Protein AF-A0AAV5JEI8-F1 (afdb_monomer_lite)

pLDDT: mean 76.68, std 22.19, range [36.75, 98.31]

Sequence (375 aa):
MADSNTGGSEENENWKFFLADLDPTDFSVDEYLENHPPDQETTDPEQSLHQGFDPPAGPNGCLPEPSIYQGPNQAAASTQRSIAQQHSGQLPEICTGNPSQIPESLRKKREYDRKYREKQKKQKQELVEGNERLEREKHEFEEQMKSKLDAFEAENRRLKREKLEKREFEEQMKSILETGFKHVGDEVNSLRRDNATELAKLGNKVDTLLELKQQNTTIRKRRMFPTEEFWTQSQEEDSFNSAKKFRIRRRSQMPTYKRKASSVKRERKSAMKNLKAGFQRLKAEMQEISKEQQSIKEAQKQVRKKFEDIEAECAQLRKETDLMIRQSAATRLTLALMFRILRAREDGNLLEATRLTQLLRTILSRQNEQWKGSI

Structure (mmCIF, N/CA/C/O backbone):
data_AF-A0AAV5JEI8-F1
#
_entry.id   AF-A0AAV5JEI8-F1
#
loop_
_atom_site.group_PDB
_atom_site.id
_atom_site.type_symbol
_atom_site.label_atom_id
_atom_site.label_alt_id
_atom_site.label_comp_id
_atom_site.label_asym_id
_atom_site.label_entity_id
_atom_site.label_seq_id
_atom_site.pdbx_PDB_ins_code
_atom_site.Cartn_x
_atom_site.Cartn_y
_atom_site.Cartn_z
_atom_site.occupancy
_atom_site.B_iso_or_equiv
_atom_site.auth_seq_id
_atom_site.auth_comp_id
_atom_site.auth_asym_id
_atom_site.auth_atom_id
_atom_site.pdbx_PDB_model_num
ATOM 1 N N . MET A 1 1 ? -20.971 -0.557 71.751 1.00 42.06 1 MET A N 1
ATOM 2 C CA . MET A 1 1 ? -20.021 -0.767 70.641 1.00 42.06 1 MET A CA 1
ATOM 3 C C . MET A 1 1 ? -20.821 -0.653 69.363 1.00 42.06 1 MET A C 1
ATOM 5 O O . MET A 1 1 ? -21.531 -1.586 69.012 1.00 42.06 1 MET A O 1
ATOM 9 N N . ALA A 1 2 ? -20.846 0.553 68.806 1.00 41.88 2 ALA A N 1
ATOM 10 C CA . ALA A 1 2 ? -21.570 0.890 67.592 1.00 41.88 2 ALA A CA 1
ATOM 11 C C . ALA A 1 2 ? -20.509 1.136 66.520 1.00 41.88 2 ALA A C 1
ATOM 13 O O . ALA A 1 2 ? -19.881 2.191 66.518 1.00 41.88 2 ALA A O 1
ATOM 14 N N . ASP A 1 3 ? -20.263 0.132 65.683 1.00 40.47 3 ASP A N 1
ATOM 15 C CA . ASP A 1 3 ? -19.356 0.262 64.548 1.00 40.47 3 ASP A CA 1
ATOM 16 C C . ASP A 1 3 ? -20.149 0.858 63.385 1.00 40.47 3 ASP A C 1
ATOM 18 O O . ASP A 1 3 ? -20.945 0.191 62.720 1.00 40.47 3 ASP A O 1
ATOM 22 N N . SER A 1 4 ? -19.974 2.162 63.196 1.00 47.41 4 SER A N 1
ATOM 23 C CA . SER A 1 4 ? -20.466 2.912 62.049 1.00 47.41 4 SER A CA 1
ATOM 24 C C . SER A 1 4 ? -19.714 2.478 60.791 1.00 47.41 4 SER A C 1
ATOM 26 O O . SER A 1 4 ? -18.528 2.747 60.615 1.00 47.41 4 SER A O 1
ATOM 28 N N . ASN A 1 5 ? -20.453 1.787 59.931 1.00 46.06 5 ASN A N 1
ATOM 29 C CA . ASN A 1 5 ? -20.079 1.314 58.610 1.00 46.06 5 ASN A CA 1
ATOM 30 C C . ASN A 1 5 ? -19.960 2.498 57.628 1.00 46.06 5 ASN A C 1
ATOM 32 O O . ASN A 1 5 ? -20.918 2.834 56.939 1.00 46.06 5 ASN A O 1
ATOM 36 N N . THR A 1 6 ? -18.800 3.156 57.579 1.00 45.75 6 THR A N 1
ATOM 37 C CA . THR A 1 6 ? -18.431 4.117 56.524 1.00 45.75 6 THR A CA 1
ATOM 38 C C . THR A 1 6 ? -17.521 3.419 55.517 1.00 45.75 6 THR A C 1
ATOM 40 O O . THR A 1 6 ? -16.307 3.602 55.518 1.00 45.75 6 THR A O 1
ATOM 43 N N . GLY A 1 7 ? -18.110 2.544 54.708 1.00 43.34 7 GLY A N 1
ATOM 44 C CA . GLY A 1 7 ? -17.436 1.836 53.625 1.00 43.34 7 GLY A CA 1
ATOM 45 C C . GLY A 1 7 ? -18.258 1.967 52.355 1.00 43.34 7 GLY A C 1
ATOM 46 O O . GLY A 1 7 ? -19.038 1.079 52.030 1.00 43.34 7 GLY A O 1
ATOM 47 N N . GLY A 1 8 ? -18.129 3.097 51.670 1.00 48.25 8 GLY A N 1
ATOM 48 C CA . GLY A 1 8 ? -18.766 3.299 50.377 1.00 48.25 8 GLY A CA 1
ATOM 49 C C . GLY A 1 8 ? -18.544 4.717 49.890 1.00 48.25 8 GLY A C 1
ATOM 50 O O . GLY A 1 8 ? -19.180 5.617 50.420 1.00 48.25 8 GLY A O 1
ATOM 51 N N . SER A 1 9 ? -17.624 4.900 48.935 1.00 49.00 9 SER A N 1
ATOM 52 C CA . SER A 1 9 ? -17.688 5.961 47.910 1.00 49.00 9 SER A CA 1
ATOM 53 C C . SER A 1 9 ? -16.445 6.033 47.000 1.00 49.00 9 SER A C 1
ATOM 55 O O . SER A 1 9 ? -16.507 6.742 46.002 1.00 49.00 9 SER A O 1
ATOM 57 N N . GLU A 1 10 ? -15.322 5.363 47.280 1.00 49.59 10 GLU A N 1
ATOM 58 C CA . GLU A 1 10 ? -14.086 5.615 46.500 1.00 49.59 10 GLU A CA 1
ATOM 59 C C . GLU A 1 10 ? -13.917 4.759 45.229 1.00 49.59 10 GLU A C 1
ATOM 61 O O . GLU A 1 10 ? -13.116 5.102 44.367 1.00 49.59 10 GLU A O 1
ATOM 66 N N . GLU A 1 11 ? -14.716 3.709 45.016 1.00 48.00 11 GLU A N 1
ATOM 67 C CA . GLU A 1 11 ? -14.602 2.865 43.808 1.00 48.00 11 GLU A CA 1
ATOM 68 C C . GLU A 1 11 ? -15.300 3.438 42.555 1.00 48.00 11 GLU A C 1
ATOM 70 O O . GLU A 1 11 ? -15.250 2.825 41.491 1.00 48.00 11 GLU A O 1
ATOM 75 N N . ASN A 1 12 ? -15.924 4.623 42.628 1.00 51.09 12 ASN A N 1
ATOM 76 C CA . ASN A 1 12 ? -16.705 5.174 41.509 1.00 51.09 12 ASN A CA 1
ATOM 77 C C . ASN A 1 12 ? -15.989 6.266 40.687 1.00 51.09 12 ASN A C 1
ATOM 79 O O . ASN A 1 12 ? -16.589 6.856 39.790 1.00 51.09 12 ASN A O 1
ATOM 83 N N . GLU A 1 13 ? -14.710 6.549 40.953 1.00 50.56 13 GLU A N 1
ATOM 84 C CA . GLU A 1 13 ? -13.967 7.578 40.203 1.00 50.56 13 GLU A CA 1
ATOM 85 C C . GLU A 1 13 ? -13.268 7.049 38.942 1.00 50.56 13 GLU A C 1
ATOM 87 O O . GLU A 1 13 ? -12.945 7.835 38.053 1.00 50.56 13 GLU A O 1
ATOM 92 N N . ASN A 1 14 ? -13.105 5.730 38.787 1.00 50.28 14 ASN A N 1
ATOM 93 C CA . ASN A 1 14 ? -12.366 5.166 37.649 1.00 50.28 14 ASN A CA 1
ATOM 94 C C . ASN A 1 14 ? -13.106 5.321 36.300 1.00 50.28 14 ASN A C 1
ATOM 96 O O . ASN A 1 14 ? -12.487 5.365 35.239 1.00 50.28 14 ASN A O 1
ATOM 100 N N . TRP A 1 15 ? -14.433 5.492 36.323 1.00 47.62 15 TRP A N 1
ATOM 101 C CA . TRP A 1 15 ? -15.222 5.785 35.118 1.00 47.62 15 TRP A CA 1
ATOM 102 C C . TRP A 1 15 ? -15.022 7.215 34.604 1.00 47.62 15 TRP A C 1
ATOM 104 O O . TRP A 1 15 ? -15.210 7.458 33.413 1.00 47.62 15 TRP A O 1
ATOM 114 N N . LYS A 1 16 ? -14.608 8.161 35.464 1.00 47.47 16 LYS A N 1
ATOM 115 C CA . LYS A 1 16 ? -14.369 9.555 35.053 1.00 47.47 16 LYS A CA 1
ATOM 116 C C . LYS A 1 16 ? -13.219 9.662 34.049 1.00 47.47 16 LYS A C 1
ATOM 118 O O . LYS A 1 16 ? -13.265 10.536 33.196 1.00 47.47 16 LYS A O 1
ATOM 123 N N . PHE A 1 17 ? -12.245 8.750 34.102 1.00 49.75 17 PHE A N 1
ATOM 124 C CA . PHE A 1 17 ? -11.118 8.731 33.167 1.00 49.75 17 PHE A CA 1
ATOM 125 C C . PHE A 1 17 ? -11.537 8.267 31.761 1.00 49.75 17 PHE A C 1
ATOM 127 O O . PHE A 1 17 ? -11.140 8.868 30.773 1.00 49.75 17 PHE A O 1
ATOM 134 N N . PHE A 1 18 ? -12.429 7.272 31.662 1.00 49.41 18 PHE A N 1
ATOM 135 C CA . PHE A 1 18 ? -12.994 6.823 30.377 1.00 49.41 18 PHE A CA 1
ATOM 136 C C . PHE A 1 18 ? -13.958 7.839 29.738 1.00 49.41 18 PHE A C 1
ATOM 138 O O . PHE A 1 18 ? -14.209 7.776 28.537 1.00 49.41 18 PHE A O 1
ATOM 145 N N . LEU A 1 19 ? -14.517 8.752 30.538 1.00 48.22 19 LEU A N 1
ATOM 146 C CA . LEU A 1 19 ? -15.439 9.807 30.106 1.00 48.22 19 LEU A CA 1
ATOM 147 C C . LEU A 1 19 ? -14.742 11.140 29.787 1.00 48.22 19 LEU A C 1
ATOM 149 O O . LEU A 1 19 ? -15.348 11.961 29.112 1.00 48.22 19 LEU A O 1
ATOM 153 N N . ALA A 1 20 ? -13.510 11.368 30.254 1.00 52.44 20 ALA A N 1
ATOM 154 C CA . ALA A 1 20 ? -12.792 12.629 30.037 1.00 52.44 20 ALA A CA 1
ATOM 155 C C . ALA A 1 20 ? -12.245 12.784 28.605 1.00 52.44 20 ALA A C 1
ATOM 157 O O . ALA A 1 20 ? -12.162 13.906 28.120 1.00 52.44 20 ALA A O 1
ATOM 158 N N . ASP A 1 21 ? -11.948 11.674 27.922 1.00 50.78 21 ASP A N 1
ATOM 159 C CA . ASP A 1 21 ? -11.541 11.670 26.504 1.00 50.78 21 ASP A CA 1
ATOM 160 C C . ASP A 1 21 ? -12.738 11.611 25.534 1.00 50.78 21 ASP A C 1
ATOM 162 O O . ASP A 1 21 ? -12.571 11.672 24.317 1.00 50.78 21 ASP A O 1
ATOM 166 N N . LEU A 1 22 ? -13.960 11.467 26.056 1.00 48.09 22 LEU A N 1
ATOM 167 C CA . LEU A 1 22 ? -15.196 11.570 25.286 1.00 48.09 22 LEU A CA 1
ATOM 168 C C . LEU A 1 22 ? -15.767 12.963 25.514 1.00 48.09 22 LEU A C 1
ATOM 170 O O . LEU A 1 22 ? -16.665 13.132 26.343 1.00 48.09 22 LEU A O 1
ATOM 174 N N . ASP A 1 23 ? -15.243 13.957 24.796 1.00 51.56 23 ASP A N 1
ATOM 175 C CA . ASP A 1 23 ? -15.831 15.290 24.831 1.00 51.56 23 ASP A CA 1
ATOM 176 C C . ASP A 1 23 ? -17.307 15.163 24.395 1.00 51.56 23 ASP A C 1
ATOM 178 O O . ASP A 1 23 ? -17.585 14.671 23.294 1.00 51.56 23 ASP A O 1
ATOM 182 N N . PRO A 1 24 ? -18.302 15.509 25.238 1.00 51.91 24 PRO A N 1
ATOM 183 C CA . PRO A 1 24 ? -19.718 15.316 24.912 1.00 51.91 24 PRO A CA 1
ATOM 184 C C . PRO A 1 24 ? -20.167 16.085 23.664 1.00 51.91 24 PRO A C 1
ATOM 186 O O . PRO A 1 24 ? -21.271 15.850 23.170 1.00 51.91 24 PRO A O 1
ATOM 189 N N . THR A 1 25 ? -19.334 17.014 23.192 1.00 54.00 25 THR A N 1
ATOM 190 C CA . THR A 1 25 ? -19.500 17.804 21.974 1.00 54.00 25 THR A CA 1
ATOM 191 C C . THR A 1 25 ? -18.925 17.146 20.719 1.00 54.00 25 THR A C 1
ATOM 193 O O . THR A 1 25 ? -19.385 17.489 19.636 1.00 54.00 25 THR A O 1
ATOM 196 N N . ASP A 1 26 ? -18.008 16.177 20.834 1.00 50.97 26 ASP A N 1
ATOM 197 C CA . ASP A 1 26 ? -17.351 15.532 19.677 1.00 50.97 26 ASP A CA 1
ATOM 198 C C . ASP A 1 26 ? -18.220 14.467 18.988 1.00 50.97 26 ASP A C 1
ATOM 200 O O . ASP A 1 26 ? -17.918 14.015 17.886 1.00 50.97 26 ASP A O 1
ATOM 204 N N . PHE A 1 27 ? -19.324 14.061 19.616 1.00 50.66 27 PHE A N 1
ATOM 205 C CA . PHE A 1 27 ? -20.346 13.221 18.993 1.00 50.66 27 PHE A CA 1
ATOM 206 C C . PHE A 1 27 ? -21.688 13.945 19.034 1.00 50.66 27 PHE A C 1
ATOM 208 O O . PHE A 1 27 ? -22.592 13.603 19.805 1.00 50.66 27 PHE A O 1
ATOM 215 N N . SER A 1 28 ? -21.829 14.954 18.175 1.00 59.34 28 SER A N 1
ATOM 216 C CA . SER A 1 28 ? -23.151 15.445 17.812 1.00 59.34 28 SER A CA 1
ATOM 217 C C . SER A 1 28 ? -23.928 14.289 17.174 1.00 59.34 28 SER A C 1
ATOM 219 O O . SER A 1 28 ? -23.586 13.778 16.108 1.00 59.34 28 SER A O 1
ATOM 221 N N . VAL A 1 29 ? -24.974 13.824 17.862 1.00 55.00 29 VAL A N 1
ATOM 222 C CA . VAL A 1 29 ? -25.879 12.781 17.346 1.00 55.00 29 VAL A CA 1
ATOM 223 C C . VAL A 1 29 ? -26.502 13.224 16.018 1.00 55.00 29 VAL A C 1
ATOM 225 O O . VAL A 1 29 ? -26.757 12.384 15.155 1.00 55.00 29 VAL A O 1
ATOM 228 N N . ASP A 1 30 ? -26.684 14.533 15.848 1.00 57.03 30 ASP A N 1
ATOM 229 C CA . ASP A 1 30 ? -27.187 15.138 14.621 1.00 57.03 30 ASP A CA 1
ATOM 230 C C . ASP A 1 30 ? -26.148 15.044 13.489 1.00 57.03 30 ASP A C 1
ATOM 232 O O . ASP A 1 30 ? -26.503 14.647 12.385 1.00 57.03 30 ASP A O 1
ATOM 236 N N . GLU A 1 31 ? -24.855 15.238 13.772 1.00 60.25 31 GLU A N 1
ATOM 237 C CA . GLU A 1 31 ? -23.771 15.099 12.781 1.00 60.25 31 GLU A CA 1
ATOM 238 C C . GLU A 1 31 ? -23.579 13.644 12.311 1.00 60.25 31 GLU A C 1
ATOM 240 O O . GLU A 1 31 ? -23.291 13.391 11.140 1.00 60.25 31 GLU A O 1
ATOM 245 N N . TYR A 1 32 ? -23.792 12.655 13.186 1.00 63.06 32 TYR A N 1
ATOM 246 C CA . TYR A 1 32 ? -23.743 11.239 12.792 1.00 63.06 32 TYR A CA 1
ATOM 247 C C . TYR A 1 32 ? -24.945 10.829 11.922 1.00 63.06 32 TYR A C 1
ATOM 249 O O . TYR A 1 32 ? -24.813 9.980 11.042 1.00 63.06 32 TYR A O 1
ATOM 257 N N . LEU A 1 33 ? -26.121 11.424 12.156 1.00 61.34 33 LEU A N 1
ATOM 258 C CA . LEU A 1 33 ? -27.315 11.219 11.327 1.00 61.34 33 LEU A CA 1
ATOM 259 C C . LEU A 1 33 ? -27.230 11.966 9.987 1.00 61.34 33 LEU A C 1
ATOM 261 O O . LEU A 1 33 ? -27.788 11.491 9.000 1.00 61.34 33 LEU A O 1
ATOM 265 N N . GLU A 1 34 ? -26.527 13.097 9.944 1.00 71.00 34 GLU A N 1
ATOM 266 C CA . GLU A 1 34 ? -26.357 13.930 8.750 1.00 71.00 34 GLU A CA 1
ATOM 267 C C . GLU A 1 34 ? -25.264 13.388 7.807 1.00 71.00 34 GLU A C 1
ATOM 269 O O . GLU A 1 34 ? -25.429 13.421 6.589 1.00 71.00 34 GLU A O 1
ATOM 274 N N . ASN A 1 35 ? -24.198 12.780 8.346 1.00 61.44 35 ASN A N 1
ATOM 275 C CA . ASN A 1 35 ? -23.107 12.190 7.553 1.00 61.44 35 ASN A CA 1
ATOM 276 C C . ASN A 1 35 ? -23.367 10.752 7.058 1.00 61.44 35 ASN A C 1
ATOM 278 O O . ASN A 1 35 ? -22.610 10.229 6.236 1.00 61.44 35 ASN A O 1
ATOM 282 N N . HIS A 1 36 ? -24.428 10.097 7.534 1.00 55.84 36 HIS A N 1
ATOM 283 C CA . HIS A 1 36 ? -24.830 8.757 7.097 1.00 55.84 36 HIS A CA 1
ATOM 284 C C . HIS A 1 36 ? -26.315 8.730 6.706 1.00 55.84 36 HIS A C 1
ATOM 286 O O . HIS A 1 36 ? -27.125 8.105 7.403 1.00 55.84 36 HIS A O 1
ATOM 292 N N . PRO A 1 37 ? -26.697 9.401 5.598 1.00 54.25 37 PRO A N 1
ATOM 293 C CA . PRO A 1 37 ? -28.041 9.264 5.061 1.00 54.25 37 PRO A CA 1
ATOM 294 C C . PRO A 1 37 ? -28.308 7.784 4.735 1.00 54.25 37 PRO A C 1
ATOM 296 O O . PRO A 1 37 ? -27.389 7.078 4.317 1.00 54.25 37 PRO A O 1
ATOM 299 N N . PRO A 1 38 ? -29.540 7.284 4.943 1.00 50.59 38 PRO A N 1
ATOM 300 C CA . PRO A 1 38 ? -29.895 5.923 4.556 1.00 50.59 38 PRO A CA 1
ATOM 301 C C . PRO A 1 38 ? -29.570 5.728 3.075 1.00 50.59 38 PRO A C 1
ATOM 303 O O . PRO A 1 38 ? -29.949 6.580 2.270 1.00 50.59 38 PRO A O 1
ATOM 306 N N . ASP A 1 39 ? -28.858 4.641 2.758 1.00 43.03 39 ASP A N 1
ATOM 307 C CA . ASP A 1 39 ? -28.404 4.290 1.412 1.00 43.03 39 ASP A CA 1
ATOM 308 C C . ASP A 1 39 ? -29.551 4.476 0.405 1.00 43.03 39 ASP A C 1
ATOM 310 O O . ASP A 1 39 ? -30.463 3.653 0.303 1.00 43.03 39 ASP A O 1
ATOM 314 N N . GLN A 1 40 ? -29.535 5.597 -0.321 1.00 44.03 40 GLN A N 1
ATOM 315 C CA . GLN A 1 40 ? -30.304 5.721 -1.546 1.00 44.03 40 GLN A CA 1
ATOM 316 C C . GLN A 1 40 ? -29.575 4.856 -2.566 1.00 44.03 40 GLN A C 1
ATOM 318 O O . GLN A 1 40 ? -28.414 5.120 -2.878 1.00 44.03 40 GLN A O 1
ATOM 323 N N . GLU A 1 41 ? -30.243 3.799 -3.031 1.00 39.00 41 GLU A N 1
ATOM 324 C CA . GLU A 1 41 ? -29.797 2.978 -4.154 1.00 39.00 41 GLU A CA 1
ATOM 325 C C . GLU A 1 41 ? -29.284 3.890 -5.272 1.00 39.00 41 GLU A C 1
ATOM 327 O O . GLU A 1 41 ? -30.027 4.674 -5.866 1.00 39.00 41 GLU A O 1
ATOM 332 N N . THR A 1 42 ? -27.980 3.822 -5.521 1.00 40.59 42 THR A N 1
ATOM 333 C CA . THR A 1 42 ? -27.301 4.612 -6.537 1.00 40.59 42 THR A CA 1
ATOM 334 C C . THR A 1 42 ? -27.733 4.124 -7.915 1.00 40.59 42 THR A C 1
ATOM 336 O O . THR A 1 42 ? -27.192 3.153 -8.440 1.00 40.59 42 THR A O 1
ATOM 339 N N . THR A 1 43 ? -28.707 4.801 -8.513 1.00 46.97 43 THR A N 1
ATOM 340 C CA . THR A 1 43 ? -28.809 4.891 -9.970 1.00 46.97 43 THR A CA 1
ATOM 341 C C . THR A 1 43 ? -27.672 5.772 -10.474 1.00 46.97 43 THR A C 1
ATOM 343 O O . THR A 1 43 ? -27.551 6.917 -10.036 1.00 46.97 43 THR A O 1
ATOM 346 N N . ASP A 1 44 ? -26.851 5.233 -11.376 1.00 43.78 44 ASP A N 1
ATOM 347 C CA . ASP A 1 44 ? -25.776 5.944 -12.075 1.00 43.78 44 ASP A CA 1
ATOM 348 C C . ASP A 1 44 ? -26.247 7.292 -12.646 1.00 43.78 44 ASP A C 1
ATOM 350 O O . ASP A 1 44 ? -27.325 7.374 -13.247 1.00 43.78 44 ASP A O 1
ATOM 354 N N . PRO A 1 45 ? -25.389 8.325 -12.579 1.00 50.81 45 PRO A N 1
ATOM 355 C CA . PRO A 1 45 ? -25.227 9.131 -13.775 1.00 50.81 45 PRO A CA 1
ATOM 356 C C . PRO A 1 45 ? -23.767 9.485 -14.068 1.00 50.81 45 PRO A C 1
ATOM 358 O O . PRO A 1 45 ? -23.046 10.125 -13.303 1.00 50.81 45 PRO A O 1
ATOM 361 N N . GLU A 1 46 ? -23.387 9.106 -15.279 1.00 48.56 46 GLU A N 1
ATOM 362 C CA . GLU A 1 46 ? -22.376 9.752 -16.097 1.00 48.56 46 GLU A CA 1
ATOM 363 C C . GLU A 1 46 ? -22.657 11.268 -16.271 1.00 48.56 46 GLU A C 1
ATOM 365 O O . GLU A 1 46 ? -23.795 11.673 -16.492 1.00 48.56 46 GLU A O 1
ATOM 370 N N . GLN A 1 47 ? -21.572 12.059 -16.306 1.00 45.75 47 GLN A N 1
ATOM 371 C CA . GLN A 1 47 ? -21.421 13.412 -16.891 1.00 45.75 47 GLN A CA 1
ATOM 372 C C . GLN A 1 47 ? -21.855 14.662 -16.087 1.00 45.75 47 GLN A C 1
ATOM 374 O O . GLN A 1 47 ? -23.029 14.993 -15.997 1.00 45.75 47 GLN A O 1
ATOM 379 N N . SER A 1 48 ? -20.856 15.450 -15.644 1.00 39.53 48 SER A N 1
ATOM 380 C CA . SER A 1 48 ? -20.695 16.914 -15.876 1.00 39.53 48 SER A CA 1
ATOM 381 C C . SER A 1 48 ? -19.608 17.465 -14.930 1.00 39.53 48 SER A C 1
ATOM 383 O O . SER A 1 48 ? -19.778 17.471 -13.719 1.00 39.53 48 SER A O 1
ATOM 385 N N . LEU A 1 49 ? -18.373 17.704 -15.380 1.00 41.00 49 LEU A N 1
ATOM 386 C CA . LEU A 1 49 ? -17.834 18.970 -15.911 1.00 41.00 49 LEU A CA 1
ATOM 387 C C . LEU A 1 49 ? -17.978 20.209 -14.988 1.00 41.00 49 LEU A C 1
ATOM 389 O O . LEU A 1 49 ? -19.070 20.724 -14.793 1.00 41.00 49 LEU A O 1
ATOM 393 N N . HIS A 1 50 ? -16.816 20.681 -14.508 1.00 41.22 50 HIS A N 1
ATOM 394 C CA . HIS A 1 50 ? -16.419 22.038 -14.087 1.00 41.22 50 HIS A CA 1
ATOM 395 C C . HIS A 1 50 ? -17.443 23.003 -13.454 1.00 41.22 50 HIS A C 1
ATOM 397 O O . HIS A 1 50 ? -18.281 23.555 -14.156 1.00 41.22 50 HIS A O 1
ATOM 403 N N . GLN A 1 51 ? -17.150 23.455 -12.224 1.00 38.16 51 GLN A N 1
ATOM 404 C CA . GLN A 1 51 ? -16.836 24.870 -11.947 1.00 38.16 51 GLN A CA 1
ATOM 405 C C . GLN A 1 51 ? -16.224 25.051 -10.552 1.00 38.16 51 GLN A C 1
ATOM 407 O O . GLN A 1 51 ? -16.679 24.462 -9.577 1.00 38.16 51 GLN A O 1
ATOM 412 N N . GLY A 1 52 ? -15.148 25.840 -10.492 1.00 43.75 52 GLY A N 1
ATOM 413 C CA . GLY A 1 52 ? -14.461 26.204 -9.261 1.00 43.75 52 GLY A CA 1
ATOM 414 C C . GLY A 1 52 ? -15.223 27.253 -8.456 1.00 43.75 52 GLY A C 1
ATOM 415 O O . GLY A 1 52 ? -15.891 28.118 -9.018 1.00 43.75 52 GLY A O 1
ATOM 416 N N . PHE A 1 53 ? -15.065 27.170 -7.140 1.00 37.34 53 PHE A N 1
ATOM 417 C CA . PHE A 1 53 ? -15.418 28.219 -6.198 1.00 37.34 53 PHE A CA 1
ATOM 418 C C . PHE A 1 53 ? -14.232 28.443 -5.263 1.00 37.34 53 PHE A C 1
ATOM 420 O O . PHE A 1 53 ? -13.772 27.520 -4.589 1.00 37.34 53 PHE A O 1
ATOM 427 N N . ASP A 1 54 ? -13.732 29.675 -5.270 1.00 44.28 54 ASP A N 1
ATOM 428 C CA . ASP A 1 54 ? -12.757 30.187 -4.315 1.00 44.28 54 ASP A CA 1
ATOM 429 C C . ASP A 1 54 ? -13.367 30.257 -2.900 1.00 44.28 54 ASP A C 1
ATOM 431 O O . ASP A 1 54 ? -14.546 30.605 -2.761 1.00 44.28 54 ASP A O 1
ATOM 435 N N . PRO A 1 55 ? -12.598 29.991 -1.827 1.00 55.12 55 PRO A N 1
ATOM 436 C CA . PRO A 1 55 ? -13.074 30.203 -0.466 1.00 55.12 55 PRO A CA 1
ATOM 437 C C . PRO A 1 55 ? -12.948 31.681 -0.043 1.00 55.12 55 PRO A C 1
ATOM 439 O O . PRO A 1 55 ? -11.946 32.333 -0.357 1.00 55.12 55 PRO A O 1
ATOM 442 N N . PRO A 1 56 ? -13.921 32.228 0.711 1.00 53.97 56 PRO A N 1
ATOM 443 C CA . PRO A 1 56 ? -13.850 33.594 1.203 1.00 53.97 56 PRO A CA 1
ATOM 444 C C . PRO A 1 56 ? -12.913 33.713 2.408 1.00 53.97 56 PRO A C 1
ATOM 446 O O . PRO A 1 56 ? -12.960 32.935 3.361 1.00 53.97 56 PRO A O 1
ATOM 449 N N . ALA A 1 57 ? -12.102 34.768 2.377 1.00 55.00 57 ALA A N 1
ATOM 450 C CA . ALA A 1 57 ? -11.418 35.311 3.537 1.00 55.00 57 ALA A CA 1
ATOM 451 C C . ALA A 1 57 ? -12.438 35.866 4.551 1.00 55.00 57 ALA A C 1
ATOM 453 O O . ALA A 1 57 ? -13.329 36.635 4.189 1.00 55.00 57 ALA A O 1
ATOM 454 N N . GLY A 1 58 ? -12.276 35.517 5.828 1.00 42.31 58 GLY A N 1
ATOM 455 C CA . GLY A 1 58 ? -13.076 36.035 6.940 1.00 42.31 58 GLY A CA 1
ATOM 456 C C . GLY A 1 58 ? -12.469 35.664 8.299 1.00 42.31 58 GLY A C 1
ATOM 457 O O . GLY A 1 58 ? -11.688 34.722 8.362 1.00 42.31 58 GLY A O 1
ATOM 458 N N . PRO A 1 59 ? -12.724 36.442 9.365 1.00 55.09 59 PRO A N 1
ATOM 459 C CA . PRO A 1 59 ? -11.652 37.168 10.043 1.00 55.09 59 PRO A CA 1
ATOM 460 C C . PRO A 1 59 ? -11.234 36.618 11.413 1.00 55.09 59 PRO A C 1
ATOM 462 O O . PRO A 1 59 ? -11.972 35.918 12.098 1.00 55.09 59 PRO A O 1
ATOM 465 N N . ASN A 1 60 ? -10.036 37.059 11.808 1.00 52.81 60 ASN A N 1
ATOM 466 C CA . ASN A 1 60 ? -9.446 37.021 13.144 1.00 52.81 60 ASN A CA 1
ATOM 467 C C . ASN A 1 60 ? -10.476 37.187 14.277 1.00 52.81 60 ASN A C 1
ATOM 469 O O . ASN A 1 60 ? -11.008 38.278 14.484 1.00 52.81 60 ASN A O 1
ATOM 473 N N . GLY A 1 61 ? -10.683 36.121 15.048 1.00 40.03 61 GLY A N 1
ATOM 474 C CA . GLY A 1 61 ? -11.357 36.150 16.341 1.00 40.03 61 GLY A CA 1
ATOM 475 C C . GLY A 1 61 ? -10.374 35.751 17.434 1.00 40.03 61 GLY A C 1
ATOM 476 O O . GLY A 1 61 ? -10.003 34.586 17.537 1.00 40.03 61 GLY A O 1
ATOM 477 N N . CYS A 1 62 ? -9.934 36.732 18.222 1.00 52.62 62 CYS A N 1
ATOM 478 C CA . CYS A 1 62 ? -9.189 36.534 19.461 1.00 52.62 62 CYS A CA 1
ATOM 479 C C . CYS A 1 62 ? -9.932 35.565 20.391 1.00 52.62 62 CYS A C 1
ATOM 481 O O . CYS A 1 62 ? -11.063 35.846 20.788 1.00 52.62 62 CYS A O 1
ATOM 483 N N . LEU A 1 63 ? -9.266 34.484 20.794 1.00 41.91 63 LEU A N 1
ATOM 484 C CA . LEU A 1 63 ? -9.668 33.670 21.939 1.00 41.91 63 LEU A CA 1
ATOM 485 C C . LEU A 1 63 ? -8.781 34.021 23.146 1.00 41.91 63 LEU A C 1
ATOM 487 O O . LEU A 1 63 ? -7.570 34.179 22.975 1.00 41.91 63 LEU A O 1
ATOM 491 N N . PRO A 1 64 ? -9.367 34.189 24.345 1.00 57.03 64 PRO A N 1
ATOM 492 C CA . PRO A 1 64 ? -8.642 34.574 25.548 1.00 57.03 64 PRO A CA 1
ATOM 493 C C . PRO A 1 64 ? -7.895 33.387 26.171 1.00 57.03 64 PRO A C 1
ATOM 495 O O . PRO A 1 64 ? -8.330 32.239 26.085 1.00 57.03 64 PRO A O 1
ATOM 498 N N . GLU A 1 65 ? -6.774 33.696 26.824 1.00 47.97 65 GLU A N 1
ATOM 499 C CA . GLU A 1 65 ? -5.953 32.759 27.594 1.00 47.97 65 GLU A CA 1
ATOM 500 C C . GLU A 1 65 ? -6.753 32.032 28.693 1.00 47.97 65 GLU A C 1
ATOM 502 O O . GLU A 1 65 ? -7.606 32.642 29.351 1.00 47.97 65 GLU A O 1
ATOM 507 N N . PRO A 1 66 ? -6.453 30.749 28.969 1.00 47.94 66 PRO A N 1
ATOM 508 C CA . PRO A 1 66 ? -7.038 30.047 30.096 1.00 47.94 66 PRO A CA 1
ATOM 509 C C . PRO A 1 66 ? -6.444 30.553 31.417 1.00 47.94 66 PRO A C 1
ATOM 511 O O . PRO A 1 66 ? -5.275 30.349 31.743 1.00 47.94 66 PRO A O 1
ATOM 514 N N . SER A 1 67 ? -7.313 31.201 32.188 1.00 52.97 67 SER A N 1
ATOM 515 C CA . SER A 1 67 ? -7.151 31.524 33.603 1.00 52.97 67 SER A CA 1
ATOM 516 C C . SER A 1 67 ? -6.721 30.297 34.417 1.00 52.97 67 SER A C 1
ATOM 518 O O . SER A 1 67 ? -7.378 29.254 34.417 1.00 52.97 67 SER A O 1
ATOM 520 N N . ILE A 1 68 ? -5.613 30.458 35.138 1.00 47.97 68 ILE A N 1
ATOM 521 C CA . ILE A 1 68 ? -5.068 29.518 36.117 1.00 47.97 68 ILE A CA 1
ATOM 522 C C . ILE A 1 68 ? -6.073 29.381 37.269 1.00 47.97 68 ILE A C 1
ATOM 524 O O . ILE A 1 68 ? -6.142 30.225 38.163 1.00 47.97 68 ILE A O 1
ATOM 528 N N . TYR A 1 69 ? -6.850 28.299 37.263 1.00 43.94 69 TYR A N 1
ATOM 529 C CA . TYR A 1 69 ? -7.738 27.948 38.368 1.00 43.94 69 TYR A CA 1
ATOM 530 C C . TYR A 1 69 ? -6.944 27.199 39.450 1.00 43.94 69 TYR A C 1
ATOM 532 O O . TYR A 1 69 ? -6.766 25.982 39.397 1.00 43.94 69 TYR A O 1
ATOM 540 N N . GLN A 1 70 ? -6.436 27.934 40.442 1.00 48.34 70 GLN A N 1
ATOM 541 C CA . GLN A 1 70 ? -5.946 27.358 41.698 1.00 48.34 70 GLN A CA 1
ATOM 542 C C . GLN A 1 70 ? -7.144 26.936 42.558 1.00 48.34 70 GLN A C 1
ATOM 544 O O . GLN A 1 70 ? -7.794 27.761 43.198 1.00 48.34 70 GLN A O 1
ATOM 549 N N . GLY A 1 71 ? -7.445 25.637 42.566 1.00 40.16 71 GLY A N 1
ATOM 550 C CA . GLY A 1 71 ? -8.443 25.052 43.460 1.00 40.16 71 GLY A CA 1
ATOM 551 C C . GLY A 1 71 ? -7.979 25.063 44.929 1.00 40.16 71 GLY A C 1
ATOM 552 O O . GLY A 1 71 ? -6.835 24.692 45.208 1.00 40.16 71 GLY A O 1
ATOM 553 N N . PRO A 1 72 ? -8.838 25.437 45.896 1.00 56.47 72 PRO A N 1
ATOM 554 C CA . PRO A 1 72 ? -8.497 25.441 47.311 1.00 56.47 72 PRO A CA 1
ATOM 555 C C . PRO A 1 72 ? -8.790 24.066 47.916 1.00 56.47 72 PRO A C 1
ATOM 557 O O . PRO A 1 72 ? -9.911 23.811 48.330 1.00 56.47 72 PRO A O 1
ATOM 560 N N . ASN A 1 73 ? -7.804 23.170 47.990 1.00 51.75 73 ASN A N 1
ATOM 561 C CA . ASN A 1 73 ? -7.966 21.891 48.697 1.00 51.75 73 ASN A CA 1
ATOM 562 C C . ASN A 1 73 ? -6.661 21.437 49.369 1.00 51.75 73 ASN A C 1
ATOM 564 O O . ASN A 1 73 ? -6.048 20.452 48.975 1.00 51.75 73 ASN A O 1
ATOM 568 N N . GLN A 1 74 ? -6.234 22.153 50.415 1.00 50.53 74 GLN A N 1
ATOM 569 C CA . GLN A 1 74 ? -5.248 21.643 51.388 1.00 50.53 74 GLN A CA 1
ATOM 570 C C . GLN A 1 74 ? -5.628 21.915 52.859 1.00 50.53 74 GLN A C 1
ATOM 572 O O . GLN A 1 74 ? -4.793 21.791 53.747 1.00 50.53 74 GLN A O 1
ATOM 577 N N . ALA A 1 75 ? -6.891 22.242 53.160 1.00 47.09 75 ALA A N 1
ATOM 578 C CA . ALA A 1 75 ? -7.310 22.585 54.528 1.00 47.09 75 ALA A CA 1
ATOM 579 C C . ALA A 1 75 ? -8.103 21.490 55.277 1.00 47.09 75 ALA A C 1
ATOM 581 O O . ALA A 1 75 ? -8.439 21.685 56.442 1.00 47.09 75 ALA A O 1
ATOM 582 N N . ALA A 1 76 ? -8.395 20.333 54.669 1.00 45.09 76 ALA A N 1
ATOM 583 C CA . ALA A 1 76 ? -9.287 19.332 55.277 1.00 45.09 76 ALA A CA 1
ATOM 584 C C . ALA A 1 76 ? -8.585 18.145 55.975 1.00 45.09 76 ALA A C 1
ATOM 586 O O . ALA A 1 76 ? -9.254 17.329 56.603 1.00 45.09 76 ALA A O 1
ATOM 587 N N . ALA A 1 77 ? -7.251 18.041 55.927 1.00 44.69 77 ALA A N 1
ATOM 588 C CA . ALA A 1 77 ? -6.530 16.874 56.461 1.00 44.69 77 ALA A CA 1
ATOM 589 C C . ALA A 1 77 ? -6.011 17.017 57.912 1.00 44.69 77 ALA A C 1
ATOM 591 O O . ALA A 1 77 ? -5.442 16.065 58.444 1.00 44.69 77 ALA A O 1
ATOM 592 N N . SER A 1 78 ? -6.223 18.155 58.588 1.00 49.22 78 SER A N 1
ATOM 593 C CA . SER A 1 78 ? -5.664 18.393 59.939 1.00 49.22 78 SER A CA 1
ATOM 594 C C . SER A 1 78 ? -6.645 18.261 61.113 1.00 49.22 78 SER A C 1
ATOM 596 O O . SER A 1 78 ? -6.209 18.329 62.260 1.00 49.22 78 SER A O 1
ATOM 598 N N . THR A 1 79 ? -7.939 17.999 60.893 1.00 49.44 79 THR A N 1
ATOM 599 C CA . THR A 1 79 ? -8.940 18.043 61.988 1.00 49.44 79 THR A CA 1
ATOM 600 C C . THR A 1 79 ? -9.335 16.671 62.567 1.00 49.44 79 THR A C 1
ATOM 602 O O . THR A 1 79 ? -10.061 16.610 63.553 1.00 49.44 79 THR A O 1
ATOM 605 N N . GLN A 1 80 ? -8.806 15.546 62.067 1.00 49.69 80 GLN A N 1
ATOM 606 C CA . GLN A 1 80 ? -9.149 14.207 62.597 1.00 49.69 80 GLN A CA 1
ATOM 607 C C . GLN A 1 80 ? -8.113 13.560 63.539 1.00 49.69 80 GLN A C 1
ATOM 609 O O . GLN A 1 80 ? -8.318 12.434 63.983 1.00 49.69 80 GLN A O 1
ATOM 614 N N . ARG A 1 81 ? -7.030 14.251 63.928 1.00 46.00 81 ARG A N 1
ATOM 615 C CA . ARG A 1 81 ? -6.053 13.708 64.905 1.00 46.00 81 ARG A CA 1
ATOM 616 C C . ARG A 1 81 ? -6.237 14.156 66.357 1.00 46.00 81 ARG A C 1
ATOM 618 O O . ARG A 1 81 ? -5.478 13.702 67.204 1.00 46.00 81 ARG A O 1
ATOM 625 N N . SER A 1 82 ? -7.248 14.968 66.678 1.00 48.34 82 SER A N 1
ATOM 626 C CA . SER A 1 82 ? -7.396 15.518 68.039 1.00 48.34 82 SER A CA 1
ATOM 627 C C . SER A 1 82 ? -8.483 14.871 68.913 1.00 48.34 82 SER A C 1
ATOM 629 O O . SER A 1 82 ? -8.619 15.258 70.069 1.00 48.34 82 SER A O 1
ATOM 631 N N . ILE A 1 83 ? -9.235 13.876 68.418 1.00 51.06 83 ILE A N 1
ATOM 632 C CA . ILE A 1 83 ? -10.330 13.235 69.188 1.00 51.06 83 ILE A CA 1
ATOM 633 C C . ILE A 1 83 ? -9.916 11.874 69.789 1.00 51.06 83 ILE A C 1
ATOM 635 O O . ILE A 1 83 ? -10.548 11.378 70.716 1.00 51.06 83 ILE A O 1
ATOM 639 N N . ALA A 1 84 ? -8.789 11.290 69.368 1.00 47.66 84 ALA A N 1
ATOM 640 C CA . ALA A 1 84 ? -8.341 9.985 69.872 1.00 47.66 84 ALA A CA 1
ATOM 641 C C . ALA A 1 84 ? -7.588 10.025 71.225 1.00 47.66 84 ALA A C 1
ATOM 643 O O . ALA A 1 84 ? -7.141 8.980 71.691 1.00 47.66 84 ALA A O 1
ATOM 644 N N . GLN A 1 85 ? -7.434 11.189 71.874 1.00 54.59 85 GLN A N 1
ATOM 645 C CA . GLN A 1 85 ? -6.609 11.336 73.090 1.00 54.59 85 GLN A CA 1
ATOM 646 C C . GLN A 1 85 ? -7.364 11.632 74.403 1.00 54.59 85 GLN A C 1
ATOM 648 O O . GLN A 1 85 ? -6.707 11.783 75.427 1.00 54.59 85 GLN A O 1
ATOM 653 N N . GLN A 1 86 ? -8.706 11.669 74.441 1.00 52.12 86 GLN A N 1
ATOM 654 C CA . GLN A 1 86 ? -9.443 12.094 75.656 1.00 52.12 86 GLN A CA 1
ATOM 655 C C . GLN A 1 86 ? -10.315 11.038 76.362 1.00 52.12 86 GLN A C 1
ATOM 657 O O . GLN A 1 86 ? -11.029 11.371 77.305 1.00 52.12 86 GLN A O 1
ATOM 662 N N . HIS A 1 87 ? -10.209 9.751 76.019 1.00 48.62 87 HIS A N 1
ATOM 663 C CA . HIS A 1 87 ? -10.911 8.685 76.752 1.00 48.62 87 HIS A CA 1
ATOM 664 C C . HIS A 1 87 ? -9.962 7.572 77.228 1.00 48.62 87 HIS A C 1
ATOM 666 O O . HIS A 1 87 ? -10.104 6.415 76.853 1.00 48.62 87 HIS A O 1
ATOM 672 N N . SER A 1 88 ? -9.006 7.911 78.099 1.00 48.38 88 SER A N 1
ATOM 673 C CA . SER A 1 88 ? -8.284 6.950 78.959 1.00 48.38 88 SER A CA 1
ATOM 674 C C . SER A 1 88 ? -8.982 6.752 80.317 1.00 48.38 88 SER A C 1
ATOM 676 O O . SER A 1 88 ? -8.345 6.515 81.343 1.00 48.38 88 SER A O 1
ATOM 678 N N . GLY A 1 89 ? -10.313 6.862 80.339 1.00 48.12 89 GLY A N 1
ATOM 679 C CA . GLY A 1 89 ? -11.125 6.588 81.519 1.00 48.12 89 GLY A CA 1
ATOM 680 C C . GLY A 1 89 ? -11.232 5.087 81.768 1.00 48.12 89 GLY A C 1
ATOM 681 O O . GLY A 1 89 ? -11.913 4.397 81.017 1.00 48.12 89 GLY A O 1
ATOM 682 N N . GLN A 1 90 ? -10.525 4.621 82.802 1.00 54.66 90 GLN A N 1
ATOM 683 C CA . GLN A 1 90 ? -10.792 3.426 83.616 1.00 54.66 90 GLN A CA 1
ATOM 684 C C . GLN A 1 90 ? -11.673 2.359 82.949 1.00 54.66 90 GLN A C 1
ATOM 686 O O . GLN A 1 90 ? -12.892 2.319 83.121 1.00 54.66 90 GLN A O 1
ATOM 691 N N . LEU A 1 91 ? -11.025 1.439 82.232 1.00 50.81 91 LEU A N 1
ATOM 692 C CA . LEU A 1 91 ? -11.619 0.135 81.974 1.00 50.81 91 LEU A CA 1
ATOM 693 C C . LEU A 1 91 ? -11.740 -0.605 83.317 1.00 50.81 91 LEU A C 1
ATOM 695 O O . LEU A 1 91 ? -10.747 -0.677 84.045 1.00 50.81 91 LEU A O 1
ATOM 699 N N . PRO A 1 92 ? -12.923 -1.139 83.662 1.00 50.03 92 PRO A N 1
ATOM 700 C CA . PRO A 1 92 ? -13.095 -1.916 84.880 1.00 50.03 92 PRO A CA 1
ATOM 701 C C . PRO A 1 92 ? -12.179 -3.140 84.832 1.00 50.03 92 PRO A C 1
ATOM 703 O O . PRO A 1 92 ? -12.104 -3.819 83.807 1.00 50.03 92 PRO A O 1
ATOM 706 N N . GLU A 1 93 ? -11.478 -3.408 85.934 1.00 51.03 93 GLU A N 1
ATOM 707 C CA . GLU A 1 93 ? -10.693 -4.623 86.146 1.00 51.03 93 GLU A CA 1
ATOM 708 C C . GLU A 1 93 ? -11.605 -5.844 85.977 1.00 51.03 93 GLU A C 1
ATOM 710 O O . GLU A 1 93 ? -12.353 -6.239 86.872 1.00 51.03 93 GLU A O 1
ATOM 715 N N . ILE A 1 94 ? -11.581 -6.429 84.780 1.00 48.22 94 ILE A N 1
ATOM 716 C CA . ILE A 1 94 ? -12.279 -7.674 84.495 1.00 48.22 94 ILE A CA 1
ATOM 717 C C . ILE A 1 94 ? -11.496 -8.771 85.205 1.00 48.22 94 ILE A C 1
ATOM 719 O O . ILE A 1 94 ? -10.334 -9.032 84.895 1.00 48.22 94 ILE A O 1
ATOM 723 N N . CYS A 1 95 ? -12.162 -9.386 86.176 1.00 45.06 95 CYS A N 1
ATOM 724 C CA . CYS A 1 95 ? -11.666 -10.468 87.003 1.00 45.06 95 CYS A CA 1
ATOM 725 C C . CYS A 1 95 ? -10.885 -11.509 86.189 1.00 45.06 95 CYS A C 1
ATOM 727 O O . CYS A 1 95 ? -11.370 -12.031 85.182 1.00 45.06 95 CYS A O 1
ATOM 729 N N . THR A 1 96 ? -9.701 -11.862 86.686 1.00 51.94 96 THR A N 1
ATOM 730 C CA . THR A 1 96 ? -8.853 -12.984 86.266 1.00 51.94 96 THR A CA 1
ATOM 731 C C . THR A 1 96 ? -9.516 -14.325 86.615 1.00 51.94 96 THR A C 1
ATOM 733 O O . THR A 1 96 ? -9.009 -15.135 87.384 1.00 51.94 96 THR A O 1
ATOM 736 N N . GLY A 1 97 ? -10.706 -14.563 86.067 1.00 57.56 97 GLY A N 1
ATOM 737 C CA . GLY A 1 97 ? -11.386 -15.848 86.139 1.00 57.56 97 GLY A CA 1
ATOM 738 C C . GLY A 1 97 ? -10.634 -16.880 85.304 1.00 57.56 97 GLY A C 1
ATOM 739 O O . GLY A 1 97 ? -10.315 -16.634 84.140 1.00 57.56 97 GLY A O 1
ATOM 740 N N . ASN A 1 98 ? -10.346 -18.034 85.909 1.00 60.84 98 ASN A N 1
ATOM 741 C CA . ASN A 1 98 ? -9.636 -19.155 85.297 1.00 60.84 98 ASN A CA 1
ATOM 742 C C . ASN A 1 98 ? -10.117 -19.433 83.848 1.00 60.84 98 ASN A C 1
ATOM 744 O O . ASN A 1 98 ? -11.295 -19.750 83.651 1.00 60.84 98 ASN A O 1
ATOM 748 N N . PRO A 1 99 ? -9.230 -19.407 82.829 1.00 60.44 99 PRO A N 1
ATOM 749 C CA . PRO A 1 99 ? -9.586 -19.591 81.411 1.00 60.44 99 PRO A CA 1
ATOM 750 C C . PRO A 1 99 ? -10.147 -20.987 81.063 1.00 60.44 99 PRO A C 1
ATOM 752 O O . PRO A 1 99 ? -10.545 -21.244 79.922 1.00 60.44 99 PRO A O 1
ATOM 755 N N . SER A 1 100 ? -10.216 -21.890 82.041 1.00 60.03 100 SER A N 1
ATOM 756 C CA . SER A 1 100 ? -10.680 -23.269 81.893 1.00 60.03 100 SER A CA 1
ATOM 757 C C . SER A 1 100 ? -12.205 -23.434 81.821 1.00 60.03 100 SER A C 1
ATOM 759 O O . SER A 1 100 ? -12.656 -24.532 81.518 1.00 60.03 100 SER A O 1
ATOM 761 N N . GLN A 1 101 ? -13.006 -22.382 82.045 1.00 67.00 101 GLN A N 1
ATOM 762 C CA . GLN A 1 101 ? -14.480 -22.469 82.054 1.00 67.00 101 GLN A CA 1
ATOM 763 C C . GLN A 1 101 ? -15.174 -21.697 80.918 1.00 67.00 101 GLN A C 1
ATOM 765 O O . GLN A 1 101 ? -16.325 -21.291 81.052 1.00 67.00 101 GLN A O 1
ATOM 770 N N . ILE A 1 102 ? -14.511 -21.485 79.774 1.00 71.06 102 ILE A N 1
ATOM 771 C CA . ILE A 1 102 ? -15.199 -20.940 78.591 1.00 71.06 102 ILE A CA 1
ATOM 772 C C . ILE A 1 102 ? -16.184 -22.002 78.067 1.00 71.06 102 ILE A C 1
ATOM 774 O O . ILE A 1 102 ? -15.730 -23.089 77.695 1.00 71.06 102 ILE A O 1
ATOM 778 N N . PRO A 1 103 ? -17.493 -21.700 77.974 1.00 83.12 103 PRO A N 1
ATOM 779 C CA . PRO A 1 103 ? -18.486 -22.610 77.416 1.00 83.12 103 PRO A CA 1
ATOM 780 C C . PRO A 1 103 ? -18.074 -23.112 76.028 1.00 83.12 103 PRO A C 1
ATOM 782 O O . PRO A 1 103 ? -17.648 -22.334 75.170 1.00 83.12 103 PRO A O 1
ATOM 785 N N . GLU A 1 104 ? -18.222 -24.413 75.785 1.00 86.62 104 GLU A N 1
ATOM 786 C CA . GLU A 1 104 ? -17.800 -25.067 74.539 1.00 86.62 104 GLU A CA 1
ATOM 787 C C . GLU A 1 104 ? -18.448 -24.437 73.284 1.00 86.62 104 GLU A C 1
ATOM 789 O O . GLU A 1 104 ? -17.834 -24.358 72.216 1.00 86.62 104 GLU A O 1
ATOM 794 N N . SER A 1 105 ? -19.656 -23.883 73.434 1.00 87.62 105 SER A N 1
ATOM 795 C CA . SER A 1 105 ? -20.374 -23.122 72.404 1.00 87.62 105 SER A CA 1
ATOM 796 C C . SER A 1 105 ? -19.623 -21.866 71.941 1.00 87.62 105 SER A C 1
ATOM 798 O O . SER A 1 105 ? -19.578 -21.578 70.743 1.00 87.62 105 SER A O 1
ATOM 800 N N . LEU A 1 106 ? -18.965 -21.141 72.853 1.00 87.81 106 LEU A N 1
ATOM 801 C CA . LEU A 1 106 ? -18.158 -19.962 72.523 1.00 87.81 106 LEU A CA 1
ATOM 802 C C . LEU A 1 106 ? -16.837 -20.339 71.848 1.00 87.81 106 LEU A C 1
ATOM 804 O O . LEU A 1 106 ? -16.370 -19.598 70.982 1.00 87.81 106 LEU A O 1
ATOM 808 N N . ARG A 1 107 ? -16.248 -21.496 72.188 1.00 86.81 107 ARG A N 1
ATOM 809 C CA . ARG A 1 107 ? -15.074 -22.023 71.469 1.00 86.81 107 ARG A CA 1
ATOM 810 C C . ARG A 1 107 ? -15.420 -22.349 70.015 1.00 86.81 107 ARG A C 1
ATOM 812 O O . ARG A 1 107 ? -14.731 -21.859 69.124 1.00 86.81 107 ARG A O 1
ATOM 819 N N . LYS A 1 108 ? -16.526 -23.066 69.775 1.00 92.88 108 LYS A N 1
ATOM 820 C CA . LYS A 1 108 ? -17.008 -23.389 68.417 1.00 92.88 108 LYS A CA 1
ATOM 821 C C . LYS A 1 108 ? -17.323 -22.129 67.603 1.00 92.88 108 LYS A C 1
ATOM 823 O O . LYS A 1 108 ? -16.916 -22.037 66.448 1.00 92.88 108 LYS A O 1
ATOM 828 N N . LYS A 1 109 ? -17.958 -21.119 68.213 1.00 93.38 109 LYS A N 1
ATOM 829 C CA . LYS A 1 109 ? -18.212 -19.821 67.560 1.00 93.38 109 LYS A CA 1
ATOM 830 C C . LYS A 1 109 ? -16.917 -19.102 67.163 1.00 93.38 109 LYS A C 1
ATOM 832 O O . LYS A 1 109 ? -16.788 -18.672 66.024 1.00 93.38 109 LYS A O 1
ATOM 837 N N . ARG A 1 110 ? -15.930 -19.021 68.066 1.00 90.88 110 ARG A N 1
ATOM 838 C CA . ARG A 1 110 ? -14.623 -18.399 67.769 1.00 90.88 110 ARG A CA 1
ATOM 839 C C . ARG A 1 110 ? -13.865 -19.129 66.662 1.00 90.88 110 ARG A C 1
ATOM 841 O O . ARG A 1 110 ? -13.208 -18.483 65.851 1.00 90.88 110 ARG A O 1
ATOM 848 N N . GLU A 1 111 ? -13.935 -20.457 66.634 1.00 95.62 111 GLU A N 1
ATOM 849 C CA . GLU A 1 111 ? -13.310 -21.256 65.580 1.00 95.62 111 GLU A CA 1
ATOM 850 C C . GLU A 1 111 ? -13.992 -21.034 64.224 1.00 95.62 111 GLU A C 1
ATOM 852 O O . GLU A 1 111 ? -13.309 -20.851 63.216 1.00 95.62 111 GLU A O 1
ATOM 857 N N . TYR A 1 112 ? -15.327 -20.975 64.204 1.00 95.44 112 TYR A N 1
ATOM 858 C CA . TYR A 1 112 ? -16.095 -20.625 63.011 1.00 95.44 112 TYR A CA 1
ATOM 859 C C . TYR A 1 112 ? -15.735 -19.225 62.494 1.00 95.44 112 TYR A C 1
ATOM 861 O O . TYR A 1 112 ? -15.390 -19.076 61.323 1.00 95.44 112 TYR A O 1
ATOM 869 N N . ASP A 1 113 ? -15.719 -18.216 63.370 1.00 94.88 113 ASP A N 1
ATOM 870 C CA . ASP A 1 113 ? -15.354 -16.843 63.006 1.00 94.88 113 ASP A CA 1
ATOM 871 C C . ASP A 1 113 ? -13.909 -16.758 62.484 1.00 94.88 113 ASP A C 1
ATOM 873 O O . ASP A 1 113 ? -13.634 -16.028 61.528 1.00 94.88 113 ASP A O 1
ATOM 877 N N . ARG A 1 114 ? -12.976 -17.528 63.067 1.00 96.31 114 ARG A N 1
ATOM 878 C CA . ARG A 1 114 ? -11.592 -17.633 62.574 1.00 96.31 114 ARG A CA 1
ATOM 879 C C . ARG A 1 114 ? -11.556 -18.216 61.160 1.00 96.31 114 ARG A C 1
ATOM 881 O O . ARG A 1 114 ? -10.989 -17.579 60.275 1.00 96.31 114 ARG A O 1
ATOM 888 N N . LYS A 1 115 ? -12.201 -19.366 60.934 1.00 97.69 115 LYS A N 1
ATOM 889 C CA . LYS A 1 115 ? -12.279 -20.022 59.615 1.00 97.69 115 LYS A CA 1
ATOM 890 C C . LYS A 1 115 ? -12.925 -19.114 58.566 1.00 97.69 115 LYS A C 1
ATOM 892 O O . LYS A 1 115 ? -12.449 -19.040 57.436 1.00 97.69 115 LYS A O 1
ATOM 897 N N . TYR A 1 116 ? -13.972 -18.379 58.939 1.00 96.12 116 TYR A N 1
ATOM 898 C CA . TYR A 1 116 ? -14.627 -17.418 58.052 1.00 96.12 116 TYR A CA 1
ATOM 899 C C . TYR A 1 116 ? -13.692 -16.265 57.659 1.00 96.12 116 TYR A C 1
ATOM 901 O O . TYR A 1 116 ? -13.578 -15.940 56.477 1.00 96.12 116 TYR A O 1
ATOM 909 N N . ARG A 1 117 ? -12.959 -15.683 58.621 1.00 94.94 117 ARG A N 1
ATOM 910 C CA . ARG A 1 117 ? -11.958 -14.637 58.341 1.00 94.94 117 ARG A CA 1
ATOM 911 C C . ARG A 1 117 ? -10.812 -15.147 57.471 1.00 94.94 117 ARG A C 1
ATOM 913 O O . ARG A 1 117 ? -10.377 -14.425 56.582 1.00 94.94 117 ARG A O 1
ATOM 920 N N . GLU A 1 118 ? -10.328 -16.364 57.705 1.00 97.00 118 GLU A N 1
ATOM 921 C CA . GLU A 1 118 ? -9.292 -16.990 56.872 1.00 97.00 118 GLU A CA 1
ATOM 922 C C . GLU A 1 118 ? -9.782 -17.211 55.437 1.00 97.00 118 GLU A C 1
ATOM 924 O O . GLU A 1 118 ? -9.069 -16.869 54.496 1.00 97.00 118 GLU A O 1
ATOM 929 N N . LYS A 1 119 ? -11.026 -17.673 55.251 1.00 96.94 119 LYS A N 1
ATOM 930 C CA . LYS A 1 119 ? -11.638 -17.810 53.921 1.00 96.94 119 LYS A CA 1
ATOM 931 C C . LYS A 1 119 ? -11.755 -16.464 53.197 1.00 96.94 119 LYS A C 1
ATOM 933 O O . LYS A 1 119 ? -11.418 -16.381 52.021 1.00 96.94 119 LYS A O 1
ATOM 938 N N . GLN A 1 120 ? -12.179 -15.413 53.901 1.00 94.81 120 GLN A N 1
ATOM 939 C CA . GLN A 1 120 ? -12.262 -14.053 53.354 1.00 94.81 120 GLN A CA 1
ATOM 940 C C . GLN A 1 120 ? -10.881 -13.490 52.986 1.00 94.81 120 GLN A C 1
ATOM 942 O O . GLN A 1 120 ? -10.721 -12.894 51.924 1.00 94.81 120 GLN A O 1
ATOM 947 N N . LYS A 1 121 ? -9.859 -13.711 53.825 1.00 96.19 121 LYS A N 1
ATOM 948 C CA . LYS A 1 121 ? -8.471 -13.336 53.507 1.00 96.19 121 LYS A CA 1
ATOM 949 C C . LYS A 1 121 ? -7.961 -14.064 52.269 1.00 96.19 121 LYS A C 1
ATOM 951 O O . LYS A 1 121 ? -7.378 -13.421 51.406 1.00 96.19 121 LYS A O 1
ATOM 956 N N . LYS A 1 122 ? -8.225 -15.369 52.168 1.00 97.19 122 LYS A N 1
ATOM 957 C CA . LYS A 1 122 ? -7.832 -16.179 51.014 1.00 97.19 122 LYS A CA 1
ATOM 958 C C . LYS A 1 122 ? -8.502 -15.693 49.725 1.00 97.19 122 LYS A C 1
ATOM 960 O O . LYS A 1 122 ? -7.804 -15.481 48.748 1.00 97.19 122 LYS A O 1
ATOM 965 N N . GLN A 1 123 ? -9.810 -15.419 49.745 1.00 95.44 123 GLN A N 1
ATOM 966 C CA . GLN A 1 123 ? -10.505 -14.847 48.583 1.00 95.44 123 GLN A CA 1
ATOM 967 C C . GLN A 1 123 ? -9.946 -13.482 48.171 1.00 95.44 123 GLN A C 1
ATOM 969 O O . GLN A 1 123 ? -9.752 -13.234 46.986 1.00 95.44 123 GLN A O 1
ATOM 974 N N . LYS A 1 124 ? -9.657 -12.594 49.132 1.00 95.62 124 LYS A N 1
ATOM 975 C CA . LYS A 1 124 ? -9.027 -11.302 48.824 1.00 95.62 124 LYS A CA 1
ATOM 976 C C . LYS A 1 124 ? -7.640 -11.474 48.214 1.00 95.62 124 LYS A C 1
ATOM 978 O O . LYS A 1 124 ? -7.317 -10.776 47.264 1.00 95.62 124 LYS A O 1
ATOM 983 N N . GLN A 1 125 ? -6.844 -12.397 48.744 1.00 96.75 125 GLN A N 1
ATOM 984 C CA . GLN A 1 125 ? -5.520 -12.692 48.210 1.00 96.75 125 GLN A CA 1
ATOM 985 C C . GLN A 1 125 ? -5.599 -13.243 46.779 1.00 96.75 125 GLN A C 1
ATOM 987 O O . GLN A 1 125 ? -4.889 -12.749 45.914 1.00 96.75 125 GLN A O 1
ATOM 992 N N . GLU A 1 126 ? -6.506 -14.185 46.506 1.00 96.75 126 GLU A N 1
ATOM 993 C CA . GLU A 1 126 ? -6.731 -14.726 45.156 1.00 96.75 126 GLU A CA 1
ATOM 994 C C . GLU A 1 126 ? -7.149 -13.632 44.155 1.00 96.75 126 GLU A C 1
ATOM 996 O O . GLU A 1 126 ? -6.691 -13.637 43.014 1.00 96.75 126 GLU A O 1
ATOM 1001 N N . LEU A 1 127 ? -7.971 -12.662 44.577 1.00 95.31 127 LEU A N 1
ATOM 1002 C CA . LEU A 1 127 ? -8.344 -11.514 43.740 1.00 95.31 127 LEU A CA 1
ATOM 1003 C C . LEU A 1 127 ? -7.155 -10.591 43.445 1.00 95.31 127 LEU A C 1
ATOM 1005 O O . LEU A 1 127 ? -6.994 -10.158 42.306 1.00 95.31 127 LEU A O 1
ATOM 1009 N N . VAL A 1 128 ? -6.318 -10.305 44.447 1.00 96.81 128 VAL A N 1
ATOM 1010 C CA . VAL A 1 128 ? -5.111 -9.480 44.269 1.00 96.81 128 VAL A CA 1
ATOM 1011 C C . VAL A 1 128 ? -4.126 -10.169 43.323 1.00 96.81 128 VAL A C 1
ATOM 1013 O O . VAL A 1 128 ? -3.699 -9.560 42.347 1.00 96.81 128 VAL A O 1
ATOM 1016 N N . GLU A 1 129 ? -3.836 -11.453 43.544 1.00 97.19 129 GLU A N 1
ATOM 1017 C CA . GLU A 1 129 ? -2.938 -12.238 42.685 1.00 97.19 129 GLU A CA 1
ATOM 1018 C C . GLU A 1 129 ? -3.475 -12.363 41.248 1.00 97.19 129 GLU A C 1
ATOM 1020 O O . GLU A 1 129 ? -2.706 -12.303 40.285 1.00 97.19 129 GLU A O 1
ATOM 1025 N N . GLY A 1 130 ? -4.796 -12.503 41.088 1.00 95.94 130 GLY A N 1
ATOM 1026 C CA . GLY A 1 130 ? -5.458 -12.506 39.784 1.00 95.94 130 GLY A CA 1
ATOM 1027 C C . GLY A 1 130 ? -5.296 -11.179 39.041 1.00 95.94 130 GLY A C 1
ATOM 1028 O O . GLY A 1 130 ? -4.950 -11.179 37.860 1.00 95.94 130 GLY A O 1
ATOM 1029 N N . ASN A 1 131 ? -5.473 -10.052 39.734 1.00 93.94 131 ASN A N 1
ATOM 1030 C CA . ASN A 1 131 ? -5.307 -8.726 39.143 1.00 93.94 131 ASN A CA 1
ATOM 1031 C C . ASN A 1 131 ? -3.842 -8.447 38.762 1.00 93.94 131 ASN A C 1
ATOM 1033 O O . ASN A 1 131 ? -3.562 -7.959 37.672 1.00 93.94 131 ASN A O 1
ATOM 1037 N N . GLU A 1 132 ? -2.888 -8.840 39.610 1.00 97.06 132 GLU A N 1
ATOM 1038 C CA . GLU A 1 132 ? -1.456 -8.740 39.301 1.00 97.06 132 GLU A CA 1
ATOM 1039 C C . GLU A 1 132 ? -1.035 -9.619 38.116 1.00 97.06 132 GLU A C 1
ATOM 1041 O O . GLU A 1 132 ? -0.077 -9.295 37.411 1.00 97.06 132 GLU A O 1
ATOM 1046 N N . ARG A 1 133 ? -1.694 -10.766 37.900 1.00 96.94 133 ARG A N 1
ATOM 1047 C CA . ARG A 1 133 ? -1.469 -11.584 36.700 1.00 96.94 133 ARG A CA 1
ATOM 1048 C C . ARG A 1 133 ? -2.008 -10.876 35.458 1.00 96.94 133 ARG A C 1
ATOM 1050 O O . ARG A 1 133 ? -1.293 -10.813 34.465 1.00 96.94 133 ARG A O 1
ATOM 1057 N N . LEU A 1 134 ? -3.214 -10.317 35.536 1.00 94.06 134 LEU A N 1
ATOM 1058 C CA . LEU A 1 134 ? -3.834 -9.603 34.422 1.00 94.06 134 LEU A CA 1
ATOM 1059 C C . LEU A 1 134 ? -3.005 -8.382 33.992 1.00 94.06 134 LEU A C 1
ATOM 1061 O O . LEU A 1 134 ? -2.776 -8.190 32.803 1.00 94.06 134 LEU A O 1
ATOM 1065 N N . GLU A 1 135 ? -2.493 -7.594 34.941 1.00 95.38 135 GLU A N 1
ATOM 1066 C CA . GLU A 1 135 ? -1.623 -6.446 34.632 1.00 95.38 135 GLU A CA 1
ATOM 1067 C C . GLU A 1 135 ? -0.295 -6.874 33.989 1.00 95.38 135 GLU A C 1
ATOM 1069 O O . GLU A 1 135 ? 0.205 -6.205 33.085 1.00 95.38 135 GLU A O 1
ATOM 1074 N N . ARG A 1 136 ? 0.262 -8.026 34.389 1.00 97.06 136 ARG A N 1
ATOM 1075 C CA . ARG A 1 136 ? 1.448 -8.594 33.729 1.00 97.06 136 ARG A CA 1
ATOM 1076 C C . ARG A 1 136 ? 1.158 -9.021 32.294 1.00 97.06 136 ARG A C 1
ATOM 1078 O O . ARG A 1 136 ? 1.936 -8.686 31.408 1.00 97.06 136 ARG A O 1
ATOM 1085 N N . GLU A 1 137 ? 0.046 -9.717 32.064 1.00 96.31 137 GLU A N 1
ATOM 1086 C CA . GLU A 1 137 ? -0.376 -10.133 30.719 1.00 96.31 137 GLU A CA 1
ATOM 1087 C C . GLU A 1 137 ? -0.658 -8.919 29.821 1.00 96.31 137 GLU A C 1
ATOM 1089 O O . GLU A 1 137 ? -0.251 -8.895 28.659 1.00 96.31 137 GLU A O 1
ATOM 1094 N N . LYS A 1 138 ? -1.283 -7.872 30.369 1.00 94.62 138 LYS A N 1
ATOM 1095 C CA . LYS A 1 138 ? -1.503 -6.602 29.671 1.00 94.62 138 LYS A CA 1
ATOM 1096 C C . LYS A 1 138 ? -0.182 -5.938 29.275 1.00 94.62 138 LYS A C 1
ATOM 1098 O O . LYS A 1 138 ? -0.017 -5.583 28.111 1.00 94.62 138 LYS A O 1
ATOM 1103 N N . HIS A 1 139 ? 0.767 -5.811 30.203 1.00 96.62 139 HIS A N 1
ATOM 1104 C CA . HIS A 1 139 ? 2.079 -5.227 29.916 1.00 96.62 139 HIS A CA 1
ATOM 1105 C C . HIS A 1 139 ? 2.868 -6.055 28.887 1.00 96.62 139 HIS A C 1
ATOM 1107 O O . HIS A 1 139 ? 3.525 -5.502 28.008 1.00 96.62 139 HIS A O 1
ATOM 1113 N N . GLU A 1 140 ? 2.812 -7.387 28.968 1.00 97.06 140 GLU A N 1
ATOM 1114 C CA . GLU A 1 140 ? 3.445 -8.274 27.985 1.00 97.06 140 GLU A CA 1
ATOM 1115 C C . GLU A 1 140 ? 2.844 -8.082 26.585 1.00 97.06 140 GLU A C 1
ATOM 1117 O O . GLU A 1 140 ? 3.578 -7.992 25.598 1.00 97.06 140 GLU A O 1
ATOM 1122 N N . PHE A 1 141 ? 1.520 -7.949 26.494 1.00 94.31 141 PHE A N 1
ATOM 1123 C CA . PHE A 1 141 ? 0.836 -7.657 25.238 1.00 94.31 141 PHE A CA 1
ATOM 1124 C C . PHE A 1 141 ? 1.203 -6.274 24.676 1.00 94.31 141 PHE A C 1
ATOM 1126 O O . PHE A 1 141 ? 1.469 -6.149 23.478 1.00 94.31 141 PHE A O 1
ATOM 1133 N N . GLU A 1 142 ? 1.260 -5.240 25.520 1.00 93.38 142 GLU A N 1
ATOM 1134 C CA . GLU A 1 142 ? 1.677 -3.887 25.127 1.00 93.38 142 GLU A CA 1
ATOM 1135 C C . GLU A 1 142 ? 3.114 -3.870 24.579 1.00 93.38 142 GLU A C 1
ATOM 1137 O O . GLU A 1 142 ? 3.355 -3.328 23.497 1.00 93.38 142 GLU A O 1
ATOM 1142 N N . GLU A 1 143 ? 4.056 -4.534 25.254 1.00 97.25 143 GLU A N 1
ATOM 1143 C CA . GLU A 1 143 ? 5.438 -4.674 24.777 1.00 97.25 143 GLU A CA 1
ATOM 1144 C C . GLU A 1 143 ? 5.521 -5.485 23.475 1.00 97.25 143 GLU A C 1
ATOM 1146 O O . GLU A 1 143 ? 6.263 -5.122 22.557 1.00 97.25 143 GLU A O 1
ATOM 1151 N N . GLN A 1 144 ? 4.711 -6.538 23.327 1.00 95.75 144 GLN A N 1
ATOM 1152 C CA . GLN A 1 144 ? 4.638 -7.297 22.078 1.00 95.75 144 GLN A CA 1
ATOM 1153 C C . GLN A 1 144 ? 4.139 -6.427 20.912 1.00 95.75 144 GLN A C 1
ATOM 1155 O O . GLN A 1 144 ? 4.676 -6.506 19.803 1.00 95.75 144 GLN A O 1
ATOM 1160 N N . MET A 1 145 ? 3.123 -5.594 21.143 1.00 93.25 145 MET A N 1
ATOM 1161 C CA . MET A 1 145 ? 2.589 -4.674 20.136 1.00 93.25 145 MET A CA 1
ATOM 1162 C C . MET A 1 145 ? 3.603 -3.596 19.760 1.00 93.25 145 MET A C 1
ATOM 1164 O O . MET A 1 145 ? 3.810 -3.337 18.573 1.00 93.25 145 MET A O 1
ATOM 1168 N N . LYS A 1 146 ? 4.290 -3.026 20.751 1.00 94.94 146 LYS A N 1
ATOM 1169 C CA . LYS A 1 146 ? 5.352 -2.040 20.539 1.00 94.94 146 LYS A CA 1
ATOM 1170 C C . LYS A 1 146 ? 6.516 -2.623 19.736 1.00 94.94 146 LYS A C 1
ATOM 1172 O O . LYS A 1 146 ? 6.929 -2.036 18.741 1.00 94.94 146 LYS A O 1
ATOM 1177 N N . SER A 1 147 ? 6.959 -3.833 20.077 1.00 96.94 147 SER A N 1
ATOM 1178 C CA . SER A 1 147 ? 8.002 -4.549 19.334 1.00 96.94 147 SER A CA 1
ATOM 1179 C C . SER A 1 147 ? 7.614 -4.806 17.870 1.00 96.94 147 SER A C 1
ATOM 1181 O O . SER A 1 147 ? 8.430 -4.608 16.966 1.00 96.94 147 SER A O 1
ATOM 1183 N N . LYS A 1 148 ? 6.359 -5.200 17.606 1.00 92.69 148 LYS A N 1
ATOM 1184 C CA . LYS A 1 148 ? 5.847 -5.374 16.234 1.00 92.69 148 LYS A CA 1
ATOM 1185 C C . LYS A 1 148 ? 5.807 -4.056 15.458 1.00 92.69 148 LYS A C 1
ATOM 1187 O O . LYS A 1 148 ? 6.146 -4.048 14.275 1.00 92.69 148 LYS A O 1
ATOM 1192 N N . 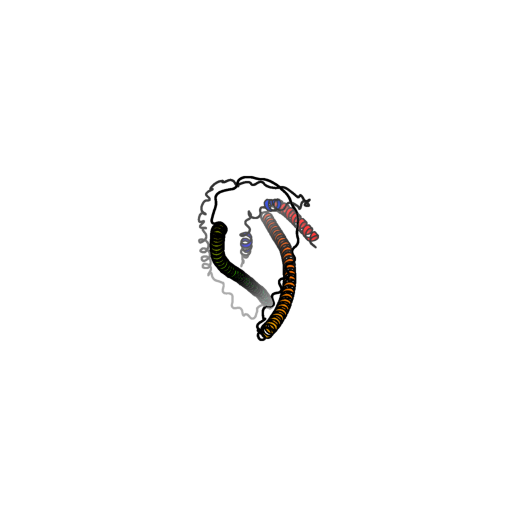LEU A 1 149 ? 5.419 -2.958 16.108 1.00 93.56 149 LEU A N 1
ATOM 1193 C CA . LEU A 1 149 ? 5.397 -1.629 15.497 1.00 93.56 149 LEU A CA 1
ATOM 1194 C C . LEU A 1 149 ? 6.812 -1.168 15.115 1.00 93.56 149 LEU A C 1
ATOM 1196 O O . LEU A 1 149 ? 7.037 -0.776 13.971 1.00 93.56 149 LEU A O 1
ATOM 1200 N N . ASP A 1 150 ? 7.783 -1.317 16.018 1.00 95.06 150 ASP A N 1
ATOM 1201 C CA . ASP A 1 150 ? 9.186 -0.976 15.759 1.00 95.06 150 ASP A CA 1
ATOM 1202 C C . ASP A 1 150 ? 9.774 -1.794 14.595 1.00 95.06 150 ASP A C 1
ATOM 1204 O O . ASP A 1 150 ? 10.503 -1.262 13.747 1.00 95.06 150 ASP A O 1
ATOM 1208 N N . ALA A 1 151 ? 9.433 -3.087 14.515 1.00 94.00 151 ALA A N 1
ATOM 1209 C CA . ALA A 1 151 ? 9.838 -3.960 13.415 1.00 94.00 151 ALA A CA 1
ATOM 1210 C C . ALA A 1 151 ? 9.250 -3.496 12.070 1.00 94.00 151 ALA A C 1
ATOM 1212 O O . ALA A 1 151 ? 9.980 -3.388 11.080 1.00 94.00 151 ALA A O 1
ATOM 1213 N N . PHE A 1 152 ? 7.961 -3.150 12.043 1.00 90.62 152 PHE A N 1
ATOM 1214 C CA . PHE A 1 152 ? 7.293 -2.609 10.858 1.00 90.62 152 PHE A CA 1
ATOM 1215 C C . PHE A 1 152 ? 7.907 -1.272 10.407 1.00 90.62 152 PHE A C 1
ATOM 1217 O O . PHE A 1 152 ? 8.175 -1.056 9.221 1.00 90.62 152 PHE A O 1
ATOM 1224 N N . GLU A 1 153 ? 8.206 -0.368 11.341 1.00 92.62 153 GLU A N 1
ATOM 1225 C CA . GLU A 1 153 ? 8.883 0.893 11.032 1.00 92.62 153 GLU A CA 1
ATOM 1226 C C . GLU A 1 153 ? 10.312 0.688 10.509 1.00 92.62 153 GLU A C 1
ATOM 1228 O O . GLU A 1 153 ? 10.777 1.419 9.625 1.00 92.62 153 GLU A O 1
ATOM 1233 N N . ALA A 1 154 ? 11.042 -0.298 11.036 1.00 95.69 154 ALA A N 1
ATOM 1234 C CA . ALA A 1 154 ? 12.363 -0.667 10.538 1.00 95.69 154 ALA A CA 1
ATOM 1235 C C . ALA A 1 154 ? 12.302 -1.188 9.092 1.00 95.69 154 ALA A C 1
ATOM 1237 O O . ALA A 1 154 ? 13.114 -0.771 8.258 1.00 95.69 154 ALA A O 1
ATOM 1238 N N . GLU A 1 155 ? 11.316 -2.024 8.766 1.00 94.44 155 GLU A N 1
ATOM 1239 C CA . GLU A 1 155 ? 11.100 -2.531 7.409 1.00 94.44 155 GLU A CA 1
ATOM 1240 C C . GLU A 1 155 ? 10.729 -1.407 6.431 1.00 94.44 155 GLU A C 1
ATOM 1242 O O . GLU A 1 155 ? 11.335 -1.283 5.363 1.00 94.44 155 GLU A O 1
ATOM 1247 N N . ASN A 1 156 ? 9.840 -0.497 6.831 1.00 88.12 156 ASN A N 1
ATOM 1248 C CA . ASN A 1 156 ? 9.512 0.687 6.035 1.00 88.12 156 ASN A CA 1
ATOM 1249 C C . ASN A 1 156 ? 10.732 1.584 5.784 1.00 88.12 156 ASN A C 1
ATOM 1251 O O . ASN A 1 156 ? 10.911 2.110 4.680 1.00 88.12 156 ASN A O 1
ATOM 1255 N N . ARG A 1 157 ? 11.607 1.754 6.784 1.00 94.56 157 ARG A N 1
ATOM 1256 C CA . ARG A 1 157 ? 12.883 2.466 6.607 1.00 94.56 157 ARG A CA 1
ATOM 1257 C C . ARG A 1 157 ? 13.802 1.741 5.625 1.00 94.56 157 ARG A C 1
ATOM 1259 O O . ARG A 1 157 ? 14.436 2.414 4.814 1.00 94.56 157 ARG A O 1
ATOM 1266 N N . ARG A 1 158 ? 13.858 0.405 5.652 1.00 95.50 158 ARG A N 1
ATOM 1267 C CA . ARG A 1 158 ? 14.633 -0.400 4.691 1.00 95.50 158 ARG A CA 1
ATOM 1268 C C . ARG A 1 158 ? 14.119 -0.210 3.265 1.00 95.50 158 ARG A C 1
ATOM 1270 O O . ARG A 1 158 ? 14.902 0.120 2.381 1.00 95.50 158 ARG A O 1
ATOM 1277 N N . LEU A 1 159 ? 12.805 -0.317 3.065 1.00 93.69 159 LEU A N 1
ATOM 1278 C CA . LEU A 1 159 ? 12.172 -0.155 1.756 1.00 93.69 159 LEU A CA 1
ATOM 1279 C C . LEU A 1 159 ? 12.387 1.253 1.176 1.00 93.69 159 LEU A C 1
ATOM 1281 O O . LEU A 1 159 ? 12.583 1.413 -0.028 1.00 93.69 159 LEU A O 1
ATOM 1285 N N . LYS A 1 160 ? 12.380 2.293 2.021 1.00 93.12 160 LYS A N 1
ATOM 1286 C CA . LYS A 1 160 ? 12.705 3.664 1.594 1.00 93.12 160 LYS A CA 1
ATOM 1287 C C . LYS A 1 160 ? 14.146 3.791 1.090 1.00 93.12 160 LYS A C 1
ATOM 1289 O O . LYS A 1 160 ? 14.349 4.468 0.086 1.00 93.12 160 LYS A O 1
ATOM 1294 N N . ARG A 1 161 ? 15.117 3.140 1.743 1.00 95.19 161 ARG A N 1
ATOM 1295 C CA . ARG A 1 161 ? 16.521 3.133 1.291 1.00 95.19 161 ARG A CA 1
ATOM 1296 C C . ARG A 1 161 ? 16.677 2.400 -0.035 1.00 95.19 161 ARG A C 1
ATOM 1298 O O . ARG A 1 161 ? 17.240 2.967 -0.956 1.00 95.19 161 ARG A O 1
ATOM 1305 N N . GLU A 1 162 ? 16.077 1.221 -0.170 1.00 94.88 162 GLU A N 1
ATOM 1306 C CA . GLU A 1 162 ? 16.120 0.440 -1.414 1.00 94.88 162 GLU A CA 1
ATOM 1307 C C . GLU A 1 162 ? 15.520 1.215 -2.602 1.00 94.88 162 GLU A C 1
ATOM 1309 O O . GLU A 1 162 ? 16.072 1.233 -3.702 1.00 94.88 162 GLU A O 1
ATOM 1314 N N . LYS A 1 163 ? 14.414 1.942 -2.382 1.00 92.19 163 LYS A N 1
ATOM 1315 C CA . LYS A 1 163 ? 13.842 2.839 -3.401 1.00 92.19 163 LYS A CA 1
ATOM 1316 C C . LYS A 1 163 ? 14.785 3.981 -3.781 1.00 92.19 163 LYS A C 1
ATOM 1318 O O . LYS A 1 163 ? 14.763 4.404 -4.934 1.00 92.19 163 LYS A O 1
ATOM 1323 N N . LEU A 1 164 ? 15.554 4.506 -2.830 1.00 95.81 164 LEU A N 1
ATOM 1324 C CA . LEU A 1 164 ? 16.506 5.588 -3.069 1.00 95.81 164 LEU A CA 1
ATOM 1325 C C . LEU A 1 164 ? 17.734 5.077 -3.832 1.00 95.81 164 LEU A C 1
ATOM 1327 O O . LEU A 1 164 ? 18.059 5.646 -4.866 1.00 95.81 164 LEU A O 1
ATOM 1331 N N . GLU A 1 165 ? 18.303 3.941 -3.427 1.00 95.88 165 GLU A N 1
ATOM 1332 C CA . GLU A 1 165 ? 19.390 3.258 -4.145 1.00 95.88 165 GLU A CA 1
ATOM 1333 C C . GLU A 1 165 ? 18.993 2.925 -5.590 1.00 95.88 165 GLU A C 1
ATOM 1335 O O . GLU A 1 165 ? 19.764 3.135 -6.525 1.00 95.88 165 GLU A O 1
ATOM 1340 N N . LYS A 1 166 ? 17.750 2.472 -5.810 1.00 93.19 166 LYS A N 1
ATOM 1341 C CA . LYS A 1 166 ? 17.241 2.227 -7.164 1.00 93.19 166 LYS A CA 1
ATOM 1342 C C . LYS A 1 166 ? 17.174 3.508 -8.002 1.00 93.19 166 LYS A C 1
ATOM 1344 O O . LYS A 1 166 ? 17.530 3.472 -9.177 1.00 93.19 166 LYS A O 1
ATOM 1349 N N . ARG A 1 167 ? 16.734 4.632 -7.421 1.00 91.25 167 ARG A N 1
ATOM 1350 C CA . ARG A 1 167 ? 16.723 5.934 -8.115 1.00 91.25 167 ARG A CA 1
ATOM 1351 C C . ARG A 1 167 ? 18.137 6.407 -8.433 1.00 91.25 167 ARG A C 1
ATOM 1353 O O . ARG A 1 167 ? 18.374 6.832 -9.556 1.00 91.25 167 ARG A O 1
ATOM 1360 N N . GLU A 1 168 ? 19.067 6.282 -7.489 1.00 96.75 168 GLU A N 1
ATOM 1361 C CA . GLU A 1 168 ? 20.477 6.622 -7.703 1.00 96.75 168 GLU A CA 1
ATOM 1362 C C . GLU A 1 168 ? 21.082 5.787 -8.836 1.00 96.75 168 GLU A C 1
ATOM 1364 O O . GLU A 1 168 ? 21.739 6.328 -9.724 1.00 96.75 168 GLU A O 1
ATOM 1369 N N . PHE A 1 169 ? 20.806 4.481 -8.871 1.00 95.62 169 PHE A N 1
ATOM 1370 C CA . PHE A 1 169 ? 21.237 3.614 -9.965 1.00 95.62 169 PHE A CA 1
ATOM 1371 C C . PHE A 1 169 ? 20.614 4.017 -11.312 1.00 95.62 169 PHE A C 1
ATOM 1373 O O . PHE A 1 169 ? 21.307 4.073 -12.329 1.00 95.62 169 PHE A O 1
ATOM 1380 N N . GLU A 1 170 ? 19.315 4.335 -11.342 1.00 94.50 170 GLU A N 1
ATOM 1381 C CA . GLU A 1 170 ? 18.638 4.830 -12.547 1.00 94.50 170 GLU A CA 1
ATOM 1382 C C . GLU A 1 170 ? 19.238 6.157 -13.046 1.00 94.50 170 GLU A C 1
ATOM 1384 O O . GLU A 1 170 ? 19.412 6.337 -14.254 1.00 94.50 170 GLU A O 1
ATOM 1389 N N . GLU A 1 171 ? 19.589 7.075 -12.145 1.00 97.31 171 GLU A N 1
ATOM 1390 C CA . GLU A 1 171 ? 20.258 8.338 -12.476 1.00 97.31 171 GLU A CA 1
ATOM 1391 C C . GLU A 1 171 ? 21.688 8.123 -12.984 1.00 97.31 171 GLU A C 1
ATOM 1393 O O . GLU A 1 171 ? 22.076 8.719 -13.992 1.00 97.31 171 GLU A O 1
ATOM 1398 N N . GLN A 1 172 ? 22.449 7.218 -12.365 1.00 97.31 172 GLN A N 1
ATOM 1399 C CA . GLN A 1 172 ? 23.776 6.826 -12.847 1.00 97.31 172 GLN A CA 1
ATOM 1400 C C . GLN A 1 172 ? 23.706 6.242 -14.260 1.00 97.31 172 GLN A C 1
ATOM 1402 O O . GLN A 1 172 ? 24.470 6.646 -15.137 1.00 97.31 172 GLN A O 1
ATOM 1407 N N . MET A 1 173 ? 22.752 5.344 -14.518 1.00 95.81 173 MET A N 1
ATOM 1408 C CA . MET A 1 173 ? 22.543 4.766 -15.847 1.00 95.81 173 MET A CA 1
ATOM 1409 C C . MET A 1 173 ? 22.161 5.826 -16.884 1.00 95.81 173 MET A C 1
ATOM 1411 O O . MET A 1 173 ? 22.700 5.814 -17.991 1.00 95.81 173 MET A O 1
ATOM 1415 N N . LYS A 1 174 ? 21.279 6.773 -16.537 1.00 96.00 174 LYS A N 1
ATOM 1416 C CA . LYS A 1 174 ? 20.945 7.908 -17.416 1.00 96.00 174 LYS A CA 1
ATOM 1417 C C . LYS A 1 174 ? 22.179 8.750 -17.740 1.00 96.00 174 LYS A C 1
ATOM 1419 O O . LYS A 1 174 ? 22.403 9.042 -18.910 1.00 96.00 174 LYS A O 1
ATOM 1424 N N . SER A 1 175 ? 23.000 9.064 -16.740 1.00 97.44 175 SER A N 1
ATOM 1425 C CA . SER A 1 175 ? 24.240 9.831 -16.911 1.00 97.44 175 SER A CA 1
ATOM 1426 C C . SER A 1 175 ? 25.249 9.119 -17.823 1.00 97.44 175 SER A C 1
ATOM 1428 O O . SER A 1 175 ? 25.796 9.721 -18.751 1.00 97.44 175 SER A O 1
ATOM 1430 N N . ILE A 1 176 ? 25.453 7.810 -17.635 1.00 95.38 176 ILE A N 1
ATOM 1431 C CA . ILE A 1 176 ? 26.333 6.999 -18.495 1.00 95.38 176 ILE A CA 1
ATOM 1432 C C . ILE A 1 176 ? 25.829 6.994 -19.943 1.00 95.38 176 ILE A C 1
ATOM 1434 O O . ILE A 1 176 ? 26.614 7.155 -20.877 1.00 95.38 176 ILE A O 1
ATOM 1438 N N . LEU A 1 177 ? 24.521 6.836 -20.149 1.00 95.19 177 LEU A N 1
ATOM 1439 C CA . LEU A 1 177 ? 23.942 6.855 -21.490 1.00 95.19 177 LEU A CA 1
ATOM 1440 C C . LEU A 1 177 ? 24.075 8.235 -22.139 1.00 95.19 177 LEU A C 1
ATOM 1442 O O . LEU A 1 177 ? 24.498 8.323 -23.287 1.00 95.19 177 LEU A O 1
ATOM 1446 N N . GLU A 1 178 ? 23.767 9.310 -21.417 1.00 95.44 178 GLU A N 1
ATOM 1447 C CA . GLU A 1 178 ? 23.850 10.679 -21.929 1.00 95.44 178 GLU A CA 1
ATOM 1448 C C . GLU A 1 178 ? 25.287 11.064 -22.310 1.00 95.44 178 GLU A C 1
ATOM 1450 O O . GLU A 1 178 ? 25.529 11.587 -23.401 1.00 95.44 178 GLU A O 1
ATOM 1455 N N . THR A 1 179 ? 26.261 10.729 -21.461 1.00 96.75 179 THR A N 1
ATOM 1456 C CA . THR A 1 179 ? 27.686 10.944 -21.757 1.00 96.75 179 THR A CA 1
ATOM 1457 C C . THR A 1 179 ? 28.164 10.091 -22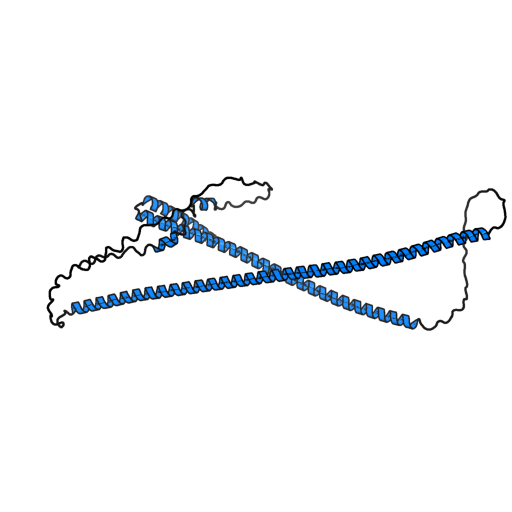.934 1.00 96.75 179 THR A C 1
ATOM 1459 O O . THR A 1 179 ? 28.865 10.604 -23.810 1.00 96.75 179 THR A O 1
ATOM 1462 N N . GLY A 1 180 ? 27.733 8.828 -23.017 1.00 93.94 180 GLY A N 1
ATOM 1463 C CA . GLY A 1 180 ? 28.029 7.939 -24.141 1.00 93.94 180 GLY A CA 1
ATOM 1464 C C . GLY A 1 180 ? 27.464 8.450 -25.471 1.00 93.94 180 GLY A C 1
ATOM 1465 O O . GLY A 1 180 ? 28.193 8.537 -26.459 1.00 93.94 180 GLY A O 1
ATOM 1466 N N . PHE A 1 181 ? 26.191 8.858 -25.500 1.00 95.06 181 PHE A N 1
ATOM 1467 C CA . PHE A 1 181 ? 25.558 9.425 -26.695 1.00 95.06 181 PHE A CA 1
ATOM 1468 C C . PHE A 1 181 ? 26.217 10.729 -27.135 1.00 95.06 181 PHE A C 1
ATOM 1470 O O . PHE A 1 181 ? 26.410 10.938 -28.334 1.00 95.06 181 PHE A O 1
ATOM 1477 N N . LYS A 1 182 ? 26.602 11.587 -26.184 1.00 94.75 182 LYS A N 1
ATOM 1478 C CA . LYS A 1 182 ? 27.318 12.827 -26.484 1.00 94.75 182 LYS A CA 1
ATOM 1479 C C . LYS A 1 182 ? 28.673 12.548 -27.134 1.00 94.75 182 LYS A C 1
ATOM 1481 O O . LYS A 1 182 ? 28.963 13.127 -28.175 1.00 94.75 182 LYS A O 1
ATOM 1486 N N . HIS A 1 183 ? 29.452 11.611 -26.590 1.00 96.19 183 HIS A N 1
ATOM 1487 C CA . HIS A 1 183 ? 30.752 11.236 -27.149 1.00 96.19 183 HIS A CA 1
ATOM 1488 C C . HIS A 1 183 ? 30.640 10.693 -28.581 1.00 96.19 183 HIS A C 1
ATOM 1490 O O . HIS A 1 183 ? 31.350 11.154 -29.473 1.00 96.19 183 HIS A O 1
ATOM 1496 N N . VAL A 1 184 ? 29.696 9.775 -28.822 1.00 94.25 184 VAL A N 1
ATOM 1497 C CA . VAL A 1 184 ? 29.428 9.243 -30.169 1.00 94.25 184 VAL A CA 1
ATOM 1498 C C . VAL A 1 184 ? 28.967 10.355 -31.114 1.00 94.25 184 VAL A C 1
ATOM 1500 O O . VAL A 1 184 ? 29.406 10.416 -32.262 1.00 94.25 184 VAL A O 1
ATOM 1503 N N . GLY A 1 185 ? 28.107 11.261 -30.645 1.00 94.06 185 GLY A N 1
ATOM 1504 C CA . GLY A 1 185 ? 27.666 12.422 -31.417 1.00 94.06 185 GLY A CA 1
ATOM 1505 C C . GLY A 1 185 ? 28.827 13.334 -31.821 1.00 94.06 185 GLY A C 1
ATOM 1506 O O . GLY A 1 185 ? 28.923 13.732 -32.983 1.00 94.06 185 GLY A O 1
ATOM 1507 N N . ASP A 1 186 ? 29.736 13.625 -30.892 1.00 94.94 186 ASP A N 1
ATOM 1508 C CA . ASP A 1 186 ? 30.927 14.439 -31.137 1.00 94.94 186 ASP A CA 1
ATOM 1509 C C . ASP A 1 186 ? 31.888 13.763 -32.131 1.00 94.94 186 ASP A C 1
ATOM 1511 O O . ASP A 1 186 ? 32.384 14.426 -33.048 1.00 94.94 186 ASP A O 1
ATOM 1515 N N . GLU A 1 187 ? 32.091 12.446 -32.021 1.00 96.69 187 GLU A N 1
ATOM 1516 C CA . GLU A 1 187 ? 32.917 11.659 -32.945 1.00 96.69 187 GLU A CA 1
ATOM 1517 C C . GLU A 1 187 ? 32.324 11.645 -34.363 1.00 96.69 187 GLU A C 1
ATOM 1519 O O . GLU A 1 187 ? 33.014 11.962 -35.337 1.00 96.69 187 GLU A O 1
ATOM 1524 N N . VAL A 1 188 ? 31.017 11.388 -34.492 1.00 96.50 188 VAL A N 1
ATOM 1525 C CA . VAL A 1 188 ? 30.302 11.440 -35.778 1.00 96.50 188 VAL A CA 1
ATOM 1526 C C . VAL A 1 188 ? 30.379 12.841 -36.393 1.00 96.50 188 VAL A C 1
ATOM 1528 O O . VAL A 1 188 ? 30.620 12.982 -37.595 1.00 96.50 188 VAL A O 1
ATOM 1531 N N . ASN A 1 189 ? 30.226 13.893 -35.587 1.00 96.50 189 ASN A N 1
ATOM 1532 C CA . ASN A 1 189 ? 30.348 15.276 -36.049 1.00 96.50 189 ASN A CA 1
ATOM 1533 C C . ASN A 1 189 ? 31.786 15.639 -36.451 1.00 96.50 189 ASN A C 1
ATOM 1535 O O . ASN A 1 189 ? 31.976 16.427 -37.382 1.00 96.50 189 ASN A O 1
ATOM 1539 N N . SER A 1 190 ? 32.802 15.086 -35.784 1.00 96.88 190 SER A N 1
ATOM 1540 C CA . SER A 1 190 ? 34.205 15.220 -36.194 1.00 96.88 190 SER A CA 1
ATOM 1541 C C . SER A 1 190 ? 34.434 14.570 -37.557 1.00 96.88 190 SER A C 1
ATOM 1543 O O . SER A 1 190 ? 34.849 15.248 -38.493 1.00 96.88 190 SER A O 1
ATOM 1545 N N . LEU A 1 191 ? 34.029 13.306 -37.719 1.00 96.06 191 LEU A N 1
ATOM 1546 C CA . LEU A 1 191 ? 34.141 12.577 -38.986 1.00 96.06 191 LEU A CA 1
ATOM 1547 C C . LEU A 1 191 ? 33.394 13.277 -40.128 1.00 96.06 191 LEU A C 1
ATOM 1549 O O . LEU A 1 191 ? 33.863 13.308 -41.266 1.00 96.06 191 LEU A O 1
ATOM 1553 N N . ARG A 1 192 ? 32.228 13.870 -39.843 1.00 95.88 192 ARG A N 1
ATOM 1554 C CA . ARG A 1 192 ? 31.466 14.648 -40.827 1.00 95.88 192 ARG A CA 1
ATOM 1555 C C . ARG A 1 192 ? 32.226 15.895 -41.279 1.00 95.88 192 ARG A C 1
ATOM 1557 O O . ARG A 1 192 ? 32.199 16.205 -42.470 1.00 95.88 192 ARG A O 1
ATOM 1564 N N . ARG A 1 193 ? 32.902 16.594 -40.360 1.00 95.81 193 ARG A N 1
ATOM 1565 C CA . ARG A 1 193 ? 33.753 17.750 -40.683 1.00 95.81 193 ARG A CA 1
ATOM 1566 C C . ARG A 1 193 ? 34.961 17.326 -41.511 1.00 95.81 193 ARG A C 1
ATOM 1568 O O . ARG A 1 193 ? 35.190 17.918 -42.562 1.00 95.81 193 ARG A O 1
ATOM 1575 N N . ASP A 1 194 ? 35.652 16.264 -41.112 1.00 95.75 194 ASP A N 1
ATOM 1576 C CA . ASP A 1 194 ? 36.813 15.746 -41.840 1.00 95.75 194 ASP A CA 1
ATOM 1577 C C . ASP A 1 194 ? 36.432 15.351 -43.274 1.00 95.75 194 ASP A C 1
ATOM 1579 O O . ASP A 1 194 ? 37.034 15.831 -44.238 1.00 95.75 194 ASP A O 1
ATOM 1583 N N . ASN A 1 195 ? 35.342 14.596 -43.438 1.00 94.81 195 ASN A N 1
ATOM 1584 C CA . ASN A 1 195 ? 34.809 14.238 -44.754 1.00 94.81 195 ASN A CA 1
ATOM 1585 C C . ASN A 1 195 ? 34.417 15.468 -45.588 1.00 94.81 195 ASN A C 1
ATOM 1587 O O . ASN A 1 195 ? 34.689 15.503 -46.788 1.00 94.81 195 ASN A O 1
ATOM 1591 N N . ALA A 1 196 ? 33.807 16.493 -44.983 1.00 96.25 196 ALA A N 1
ATOM 1592 C CA . ALA A 1 196 ? 33.470 17.731 -45.684 1.00 96.25 196 ALA A CA 1
ATOM 1593 C C . ALA A 1 196 ? 34.725 18.469 -46.185 1.00 96.25 196 ALA A C 1
ATOM 1595 O O . ALA A 1 196 ? 34.734 18.961 -47.315 1.00 96.25 196 ALA A O 1
ATOM 1596 N N . THR A 1 197 ? 35.805 18.500 -45.395 1.00 96.69 197 THR A N 1
ATOM 1597 C CA . THR A 1 197 ? 37.075 19.105 -45.830 1.00 96.69 197 THR A CA 1
ATOM 1598 C C . THR A 1 197 ? 37.734 18.325 -46.969 1.00 96.69 197 THR A C 1
ATOM 1600 O O . THR A 1 197 ? 38.245 18.936 -47.908 1.00 96.69 197 THR A O 1
ATOM 1603 N N . GLU A 1 198 ? 37.684 16.991 -46.946 1.00 96.31 198 GLU A N 1
ATOM 1604 C CA . GLU A 1 198 ? 38.204 16.155 -48.034 1.00 96.31 198 GLU A CA 1
ATOM 1605 C C . GLU A 1 198 ? 37.394 16.330 -49.327 1.00 96.31 198 GLU A C 1
ATOM 1607 O O . GLU A 1 198 ? 37.972 16.473 -50.409 1.00 96.31 198 GLU A O 1
ATOM 1612 N N . LEU A 1 199 ? 36.064 16.419 -49.226 1.00 94.38 199 LEU A N 1
ATOM 1613 C CA . LEU A 1 199 ? 35.200 16.732 -50.367 1.00 94.38 199 LEU A CA 1
ATOM 1614 C C . LEU A 1 199 ? 35.488 18.127 -50.940 1.00 94.38 199 LEU A C 1
ATOM 1616 O O . LEU A 1 199 ? 35.564 18.270 -52.159 1.00 94.38 199 LEU A O 1
ATOM 1620 N N . ALA A 1 200 ? 35.727 19.136 -50.096 1.00 95.56 200 ALA A N 1
ATOM 1621 C CA . ALA A 1 200 ? 36.111 20.474 -50.549 1.00 95.56 200 ALA A CA 1
ATOM 1622 C C . ALA A 1 200 ? 37.465 20.473 -51.288 1.00 95.56 200 ALA A C 1
ATOM 1624 O O . ALA A 1 200 ? 37.593 21.068 -52.359 1.00 95.56 200 ALA A O 1
ATOM 1625 N N . LYS A 1 201 ? 38.468 19.739 -50.779 1.00 96.25 201 LYS A N 1
ATOM 1626 C CA . LYS A 1 201 ? 39.765 19.559 -51.463 1.00 96.25 201 LYS A CA 1
ATOM 1627 C C . LYS A 1 201 ? 39.602 18.890 -52.830 1.00 96.25 201 LYS A C 1
ATOM 1629 O O . LYS A 1 201 ? 40.309 19.249 -53.773 1.00 96.25 201 LYS A O 1
ATOM 1634 N N . LEU A 1 202 ? 38.709 17.905 -52.944 1.00 95.38 202 LEU A N 1
ATOM 1635 C CA . LEU A 1 202 ? 38.394 17.254 -54.217 1.00 95.38 202 LEU A CA 1
ATOM 1636 C C . LEU A 1 202 ? 37.677 18.202 -55.183 1.00 95.38 202 LEU A C 1
ATOM 1638 O O . LEU A 1 202 ? 38.046 18.219 -56.354 1.00 95.38 202 LEU A O 1
ATOM 1642 N N . GLY A 1 203 ? 36.733 19.015 -54.699 1.00 94.62 203 GLY A N 1
ATOM 1643 C CA . GLY A 1 203 ? 36.071 20.060 -55.490 1.00 94.62 203 GLY A CA 1
ATOM 1644 C C . GLY A 1 203 ? 37.084 20.994 -56.157 1.00 94.62 203 GLY A C 1
ATOM 1645 O O . GLY A 1 203 ? 37.137 21.064 -57.382 1.00 94.62 203 GLY A O 1
ATOM 1646 N N . ASN A 1 204 ? 38.011 21.554 -55.374 1.00 95.81 204 ASN A N 1
ATOM 1647 C CA . ASN A 1 204 ? 39.077 22.426 -55.887 1.00 95.81 204 ASN A CA 1
ATOM 1648 C C . ASN A 1 204 ? 39.960 21.737 -56.955 1.00 95.81 204 ASN A C 1
ATOM 1650 O O . ASN A 1 204 ? 40.371 22.349 -57.944 1.00 95.81 204 ASN A O 1
ATOM 1654 N N . LYS A 1 205 ? 40.266 20.441 -56.790 1.00 96.31 205 LYS A N 1
ATOM 1655 C CA . LYS A 1 205 ? 41.004 19.657 -57.803 1.00 96.31 205 LYS A CA 1
ATOM 1656 C C . LYS A 1 205 ? 40.200 19.465 -59.093 1.00 96.31 205 LYS A C 1
ATOM 1658 O O . LYS A 1 205 ? 40.780 19.461 -60.174 1.00 96.31 205 LYS A O 1
ATOM 1663 N N . VAL A 1 206 ? 38.886 19.275 -59.001 1.00 96.81 206 VAL A N 1
ATOM 1664 C CA . VAL A 1 206 ? 38.017 19.160 -60.181 1.00 96.81 206 VAL A CA 1
ATOM 1665 C C . VAL A 1 206 ? 37.943 20.495 -60.919 1.00 96.81 206 VAL A C 1
ATOM 1667 O O . VAL A 1 206 ? 38.092 20.503 -62.140 1.00 96.81 206 VAL A O 1
ATOM 1670 N N . ASP A 1 207 ? 37.807 21.605 -60.194 1.00 94.94 207 ASP A N 1
ATOM 1671 C CA . ASP A 1 207 ? 37.747 22.947 -60.780 1.00 94.94 207 ASP A CA 1
ATOM 1672 C C . ASP A 1 207 ? 39.044 23.300 -61.520 1.00 94.94 207 ASP A C 1
ATOM 1674 O O . ASP A 1 207 ? 39.008 23.680 -62.691 1.00 94.94 207 ASP A O 1
ATOM 1678 N N . THR A 1 208 ? 40.207 23.055 -60.907 1.00 96.31 208 THR A N 1
ATOM 1679 C CA . THR A 1 208 ? 41.509 23.239 -61.582 1.00 96.31 208 THR A CA 1
ATOM 1680 C C . THR A 1 208 ? 41.666 22.360 -62.828 1.00 96.31 208 THR A C 1
ATOM 1682 O O . THR A 1 208 ? 42.172 22.817 -63.854 1.00 96.31 208 THR A O 1
ATOM 1685 N N . LEU A 1 209 ? 41.208 21.102 -62.797 1.00 96.25 209 LEU A N 1
ATOM 1686 C CA . LEU A 1 209 ? 41.220 20.238 -63.983 1.00 96.25 209 LEU A CA 1
ATOM 1687 C C . LEU A 1 209 ? 40.282 20.753 -65.082 1.00 96.25 209 LEU A C 1
ATOM 1689 O O . LEU A 1 209 ? 40.605 20.634 -66.268 1.00 96.25 209 LEU A O 1
ATOM 1693 N N . LEU A 1 210 ? 39.131 21.316 -64.709 1.00 96.19 210 LEU A N 1
ATOM 1694 C CA . LEU A 1 210 ? 38.184 21.913 -65.644 1.00 96.19 210 LEU A CA 1
ATOM 1695 C C . LEU A 1 210 ? 38.784 23.157 -66.310 1.00 96.19 210 LEU A C 1
ATOM 1697 O O . LEU A 1 210 ? 38.706 23.282 -67.534 1.00 96.19 210 LEU A O 1
ATOM 1701 N N . GLU A 1 211 ? 39.450 24.014 -65.540 1.00 95.19 211 GLU A N 1
ATOM 1702 C CA . GLU A 1 211 ? 40.163 25.191 -66.040 1.00 95.19 211 GLU A CA 1
ATOM 1703 C C . GLU A 1 211 ? 41.301 24.796 -66.998 1.00 95.19 211 GLU A C 1
ATOM 1705 O O . GLU A 1 211 ? 41.378 25.294 -68.124 1.00 95.19 211 GLU A O 1
ATOM 1710 N N . LEU A 1 212 ? 42.120 23.800 -66.637 1.00 95.12 212 LEU A N 1
ATOM 1711 C CA . LEU A 1 212 ? 43.162 23.256 -67.522 1.00 95.12 212 LEU A CA 1
ATOM 1712 C C . LEU A 1 212 ? 42.589 22.656 -68.811 1.00 95.12 212 LEU A C 1
ATOM 1714 O O . LEU A 1 212 ? 43.185 22.772 -69.889 1.00 95.12 212 LEU A O 1
ATOM 1718 N N . LYS A 1 213 ? 41.431 21.993 -68.730 1.00 95.00 213 LYS A N 1
ATOM 1719 C CA . LYS A 1 213 ? 40.733 21.469 -69.908 1.00 95.00 213 LYS A CA 1
ATOM 1720 C C . LYS A 1 213 ? 40.275 22.614 -70.811 1.00 95.00 213 LYS A C 1
ATOM 1722 O O . LYS A 1 213 ? 40.495 22.538 -72.021 1.00 95.00 213 LYS A O 1
ATOM 1727 N N . GLN A 1 214 ? 39.697 23.674 -70.247 1.00 94.06 214 GLN A N 1
ATOM 1728 C CA . GLN A 1 214 ? 39.302 24.871 -70.994 1.00 94.06 214 GLN A CA 1
ATOM 1729 C C . GLN A 1 214 ? 40.515 25.520 -71.678 1.00 94.06 214 GLN A C 1
ATOM 1731 O O . GLN A 1 214 ? 40.489 25.719 -72.895 1.00 94.06 214 GLN A O 1
ATOM 1736 N N . GLN A 1 215 ? 41.621 25.729 -70.961 1.00 92.25 215 GLN A N 1
ATOM 1737 C CA . GLN A 1 215 ? 42.864 26.259 -71.533 1.00 92.25 215 GLN A CA 1
ATOM 1738 C C . GLN A 1 215 ? 43.388 25.400 -72.693 1.00 92.25 215 GLN A C 1
ATOM 1740 O O . GLN A 1 215 ? 43.700 25.924 -73.764 1.00 92.25 215 GLN A O 1
ATOM 1745 N N . ASN A 1 216 ? 43.414 24.072 -72.538 1.00 90.56 216 ASN A N 1
ATOM 1746 C CA . ASN A 1 216 ? 43.822 23.158 -73.608 1.00 90.56 216 ASN A CA 1
ATOM 1747 C C . ASN A 1 216 ? 42.918 23.248 -74.842 1.00 90.56 216 ASN A C 1
ATOM 1749 O O . ASN A 1 216 ? 43.414 23.195 -75.970 1.00 90.56 216 ASN A O 1
ATOM 1753 N N . THR A 1 217 ? 41.601 23.405 -74.665 1.00 89.62 217 THR A N 1
ATOM 1754 C CA . THR A 1 217 ? 40.700 23.613 -75.810 1.00 89.62 217 THR A CA 1
ATOM 1755 C C . THR A 1 217 ? 40.990 24.926 -76.532 1.00 89.62 217 THR A C 1
ATOM 1757 O O . THR A 1 217 ? 41.007 24.939 -77.762 1.00 89.62 217 THR A O 1
ATOM 1760 N N . THR A 1 218 ? 41.312 25.999 -75.806 1.00 85.00 218 THR A N 1
ATOM 1761 C CA . THR A 1 218 ? 41.712 27.291 -76.383 1.00 85.00 218 THR A CA 1
ATOM 1762 C C . THR A 1 218 ? 43.028 27.181 -77.152 1.00 85.00 218 THR A C 1
ATOM 1764 O O . THR A 1 218 ? 43.114 27.642 -78.290 1.00 85.00 218 THR A O 1
ATOM 1767 N N . ILE A 1 219 ? 44.036 26.505 -76.590 1.00 86.62 219 ILE A N 1
ATOM 1768 C CA . ILE A 1 219 ? 45.315 26.244 -77.272 1.00 86.62 219 ILE A CA 1
ATOM 1769 C C . ILE A 1 219 ? 45.087 25.418 -78.543 1.00 86.62 219 ILE A C 1
ATOM 1771 O O . ILE A 1 219 ? 45.643 25.729 -79.596 1.00 86.62 219 ILE A O 1
ATOM 1775 N N . ARG A 1 220 ? 44.243 24.381 -78.478 1.00 82.19 220 ARG A N 1
ATOM 1776 C CA . ARG A 1 220 ? 43.921 23.542 -79.639 1.00 82.19 220 ARG A CA 1
ATOM 1777 C C . ARG A 1 220 ? 43.191 24.325 -80.732 1.00 82.19 220 ARG A C 1
ATOM 1779 O O . ARG A 1 220 ? 43.536 24.153 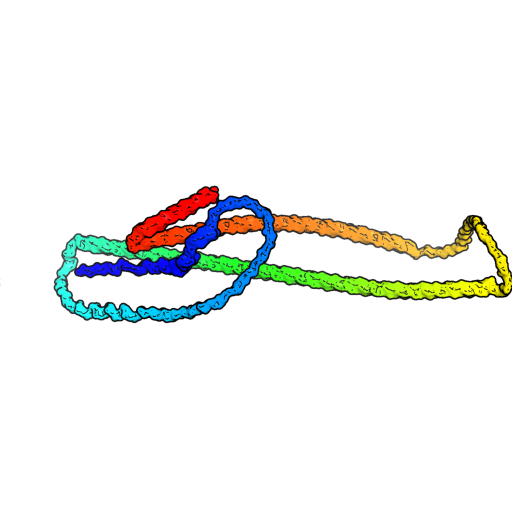-81.897 1.00 82.19 220 ARG A O 1
ATOM 1786 N N . LYS A 1 221 ? 42.245 25.202 -80.371 1.00 80.56 221 LYS A N 1
ATOM 1787 C CA . LYS A 1 221 ? 41.592 26.125 -81.317 1.00 80.56 221 LYS A CA 1
ATOM 1788 C C . LYS A 1 221 ? 42.618 27.034 -82.004 1.00 80.56 221 LYS A C 1
ATOM 1790 O O . LYS A 1 221 ? 42.584 27.148 -83.220 1.00 80.56 221 LYS A O 1
ATOM 1795 N N . ARG A 1 222 ? 43.587 27.583 -81.257 1.00 74.06 222 ARG A N 1
ATOM 1796 C CA . ARG A 1 222 ? 44.677 28.408 -81.816 1.00 74.06 222 ARG A CA 1
ATOM 1797 C C . ARG A 1 222 ? 45.635 27.636 -82.735 1.00 74.06 222 ARG A C 1
ATOM 1799 O O . ARG A 1 222 ? 46.206 28.231 -83.636 1.00 74.06 222 ARG A O 1
ATOM 1806 N N . ARG A 1 223 ? 45.835 26.329 -82.521 1.00 69.88 223 ARG A N 1
ATOM 1807 C CA . ARG A 1 223 ? 46.730 25.500 -83.356 1.00 69.88 223 ARG A CA 1
ATOM 1808 C C . ARG A 1 223 ? 46.093 24.970 -84.639 1.00 69.88 223 ARG A C 1
ATOM 1810 O O . ARG A 1 223 ? 46.835 24.634 -85.551 1.00 69.88 223 ARG A O 1
ATOM 1817 N N . MET A 1 224 ? 44.766 24.841 -84.705 1.00 64.06 224 MET A N 1
ATOM 1818 C CA . MET A 1 224 ? 44.097 24.292 -85.894 1.00 64.06 224 MET A CA 1
ATOM 1819 C C . MET A 1 224 ? 43.756 25.338 -86.966 1.00 64.06 224 MET A C 1
ATOM 1821 O O . MET A 1 224 ? 43.331 24.931 -88.037 1.00 64.06 224 MET A O 1
ATOM 1825 N N . PHE A 1 225 ? 43.994 26.633 -86.724 1.00 53.50 225 PHE A N 1
ATOM 1826 C CA . PHE A 1 225 ? 43.828 27.688 -87.733 1.00 53.50 225 PHE A CA 1
ATOM 1827 C C . PHE A 1 225 ? 44.832 28.838 -87.537 1.00 53.50 225 PHE A C 1
ATOM 1829 O O . PHE A 1 225 ? 44.559 29.771 -86.780 1.00 53.50 225 PHE A O 1
ATOM 1836 N N . PRO A 1 226 ? 46.003 28.800 -88.190 1.00 52.34 226 PRO A N 1
ATOM 1837 C CA . PRO A 1 226 ? 46.721 30.001 -88.585 1.00 52.34 226 PRO A CA 1
ATOM 1838 C C . PRO A 1 226 ? 46.294 30.376 -90.012 1.00 52.34 226 PRO A C 1
ATOM 1840 O O . PRO A 1 226 ? 46.290 29.502 -90.873 1.00 52.34 226 PRO A O 1
ATOM 1843 N N . THR A 1 227 ? 45.970 31.653 -90.247 1.00 41.38 227 THR A N 1
ATOM 1844 C CA . THR A 1 227 ? 45.361 32.214 -91.480 1.00 41.38 227 THR A CA 1
ATOM 1845 C C . THR A 1 227 ? 43.936 31.688 -91.732 1.00 41.38 227 THR A C 1
ATOM 1847 O O . THR A 1 227 ? 43.648 30.519 -91.523 1.00 41.38 227 THR A O 1
ATOM 1850 N N . GLU A 1 228 ? 42.938 32.487 -92.075 1.00 36.75 228 GLU A N 1
ATOM 1851 C CA . GLU A 1 228 ? 42.908 33.788 -92.731 1.00 36.75 228 GLU A CA 1
ATOM 1852 C C . GLU A 1 228 ? 41.500 34.375 -92.498 1.00 36.75 228 GLU A C 1
ATOM 1854 O O . GLU A 1 228 ? 40.592 33.687 -92.019 1.00 36.75 228 GLU A O 1
ATOM 1859 N N . GLU A 1 229 ? 41.325 35.651 -92.826 1.00 50.09 229 GLU A N 1
ATOM 1860 C CA . GLU A 1 229 ? 40.023 36.238 -93.152 1.00 50.09 229 GLU A CA 1
ATOM 1861 C C . GLU A 1 229 ? 39.292 35.369 -94.208 1.00 50.09 229 GLU A C 1
ATOM 1863 O O . GLU A 1 229 ? 39.872 34.443 -94.760 1.00 50.09 229 GLU A O 1
ATOM 1868 N N . PHE A 1 230 ? 38.037 35.686 -94.542 1.00 39.25 230 PHE A N 1
ATOM 1869 C CA . PHE A 1 230 ? 37.258 35.030 -95.613 1.00 39.25 230 PHE A CA 1
ATOM 1870 C C . PHE A 1 230 ? 36.612 33.665 -95.268 1.00 39.25 230 PHE A C 1
ATOM 1872 O O . PHE A 1 230 ? 37.177 32.594 -95.448 1.00 39.25 230 PHE A O 1
ATOM 1879 N N . TRP A 1 231 ? 35.356 33.682 -94.813 1.00 38.25 231 TRP A N 1
ATOM 1880 C CA . TRP A 1 231 ? 34.184 33.507 -95.688 1.00 38.25 231 TRP A CA 1
ATOM 1881 C C . TRP A 1 231 ? 32.884 33.635 -94.884 1.00 38.25 231 TRP A C 1
ATOM 1883 O O . TRP A 1 231 ? 32.741 33.191 -93.746 1.00 38.25 231 TRP A O 1
ATOM 1893 N N . THR A 1 232 ? 31.948 34.299 -95.539 1.00 40.22 232 THR A N 1
ATOM 1894 C CA . THR A 1 232 ? 30.549 34.538 -95.217 1.00 40.22 232 THR A CA 1
ATOM 1895 C C . THR A 1 232 ? 29.688 33.270 -95.354 1.00 40.22 232 THR A C 1
ATOM 1897 O O . THR A 1 232 ? 29.954 32.430 -96.201 1.00 40.22 232 THR A O 1
ATOM 1900 N N . GLN A 1 233 ? 28.596 33.224 -94.578 1.00 40.72 233 GLN A N 1
ATOM 1901 C CA . GLN A 1 233 ? 27.227 32.923 -95.046 1.00 40.72 233 GLN A CA 1
ATOM 1902 C C . GLN A 1 233 ? 26.907 31.553 -95.693 1.00 40.72 233 GLN A C 1
ATOM 1904 O O . GLN A 1 233 ? 27.299 31.289 -96.823 1.00 40.72 233 GLN A O 1
ATOM 1909 N N . SER A 1 234 ? 26.051 30.772 -95.008 1.00 38.88 234 SER A N 1
ATOM 1910 C CA . SER A 1 234 ? 24.973 29.853 -95.491 1.00 38.88 234 SER A CA 1
ATOM 1911 C C . SER A 1 234 ? 24.872 28.640 -94.546 1.00 38.88 234 SER A C 1
ATOM 1913 O O . SER A 1 234 ? 25.898 28.070 -94.197 1.00 38.88 234 SER A O 1
ATOM 1915 N N . GLN A 1 235 ? 23.756 28.393 -93.850 1.00 38.38 235 GLN A N 1
ATOM 1916 C CA . GLN A 1 235 ? 22.452 27.825 -94.259 1.00 38.38 235 GLN A CA 1
ATOM 1917 C C . GLN A 1 235 ? 22.441 26.276 -94.303 1.00 38.38 235 GLN A C 1
ATOM 1919 O O . GLN A 1 235 ? 23.409 25.670 -94.745 1.00 38.38 235 GLN A O 1
ATOM 1924 N N . GLU A 1 236 ? 21.302 25.720 -93.858 1.00 39.75 236 GLU A N 1
ATOM 1925 C CA . GLU A 1 236 ? 20.793 24.329 -93.959 1.00 39.75 236 GLU A CA 1
ATOM 1926 C C . GLU A 1 236 ? 21.362 23.321 -92.941 1.00 39.75 236 GLU A C 1
ATOM 1928 O O . GLU A 1 236 ? 22.566 23.164 -92.770 1.00 39.75 236 GLU A O 1
ATOM 1933 N N . GLU A 1 237 ? 20.549 22.824 -92.004 1.00 43.12 237 GLU A N 1
ATOM 1934 C CA . GLU A 1 237 ? 19.488 21.799 -92.131 1.00 43.12 237 GLU A CA 1
ATOM 1935 C C . GLU A 1 237 ? 20.008 20.383 -92.449 1.00 43.12 237 GLU A C 1
ATOM 1937 O O . GLU A 1 237 ? 20.769 20.145 -93.377 1.00 43.12 237 GLU A O 1
ATOM 1942 N N . ASP A 1 238 ? 19.518 19.456 -91.624 1.00 37.19 238 ASP A N 1
ATOM 1943 C CA . ASP A 1 238 ? 19.269 18.042 -91.889 1.00 37.19 238 ASP A CA 1
ATOM 1944 C C . ASP A 1 238 ? 20.403 16.994 -92.008 1.00 37.19 238 ASP A C 1
ATOM 1946 O O . ASP A 1 238 ? 21.025 16.759 -93.034 1.00 37.19 238 ASP A O 1
ATOM 1950 N N . SER A 1 239 ? 20.434 16.167 -90.952 1.00 40.62 239 SER A N 1
ATOM 1951 C CA . SER A 1 239 ? 20.061 14.742 -91.015 1.00 40.62 239 SER A CA 1
ATOM 1952 C C . SER A 1 239 ? 21.081 13.664 -91.444 1.00 40.62 239 SER A C 1
ATOM 1954 O O . SER A 1 239 ? 22.006 13.843 -92.222 1.00 40.62 239 SER A O 1
ATOM 1956 N N . PHE A 1 240 ? 20.786 12.471 -90.914 1.00 37.22 240 PHE A N 1
ATOM 1957 C CA . PHE A 1 240 ? 21.262 11.120 -91.241 1.00 37.22 240 PHE A CA 1
ATOM 1958 C C . PHE A 1 240 ? 22.614 10.580 -90.715 1.00 37.22 240 PHE A C 1
ATOM 1960 O O . PHE A 1 240 ? 23.704 10.897 -91.174 1.00 37.22 240 PHE A O 1
ATOM 1967 N N . ASN A 1 241 ? 22.460 9.605 -89.799 1.00 46.69 241 ASN A N 1
ATOM 1968 C CA . ASN A 1 241 ? 23.045 8.252 -89.781 1.00 46.69 241 ASN A CA 1
ATOM 1969 C C . ASN A 1 241 ? 24.456 8.042 -90.354 1.00 46.69 241 ASN A C 1
ATOM 1971 O O . ASN A 1 241 ? 24.646 8.145 -91.557 1.00 46.69 241 ASN A O 1
ATOM 1975 N N . SER A 1 242 ? 25.353 7.427 -89.571 1.00 40.66 242 SER A N 1
ATOM 1976 C CA . SER A 1 242 ? 25.996 6.176 -90.016 1.00 40.66 242 SER A CA 1
ATOM 1977 C C . SER A 1 242 ? 26.840 5.523 -88.923 1.00 40.66 242 SER A C 1
ATOM 1979 O O . SER A 1 242 ? 27.673 6.142 -88.261 1.00 40.66 242 SER A O 1
ATOM 1981 N N . ALA A 1 243 ? 26.639 4.217 -88.795 1.00 47.31 243 ALA A N 1
ATOM 1982 C CA . ALA A 1 243 ? 27.451 3.285 -88.045 1.00 47.31 243 ALA A CA 1
ATOM 1983 C C . ALA A 1 243 ? 28.951 3.416 -88.343 1.00 47.31 243 ALA A C 1
ATOM 1985 O O . ALA A 1 243 ? 29.355 3.529 -89.496 1.00 47.31 243 ALA A O 1
ATOM 1986 N N . LYS A 1 244 ? 29.791 3.206 -87.323 1.00 45.06 244 LYS A N 1
ATOM 1987 C CA . LYS A 1 244 ? 31.139 2.654 -87.517 1.00 45.06 244 LYS A CA 1
ATOM 1988 C C . LYS A 1 244 ? 31.560 1.822 -86.309 1.00 45.06 244 LYS A C 1
ATOM 1990 O O . LYS A 1 244 ? 32.018 2.318 -85.284 1.00 45.06 244 LYS A O 1
ATOM 1995 N N . LYS A 1 245 ? 31.423 0.505 -86.494 1.00 52.50 245 LYS A N 1
ATOM 1996 C CA . LYS A 1 245 ? 32.218 -0.542 -85.845 1.00 52.50 245 LYS A CA 1
ATOM 1997 C C . LYS A 1 245 ? 33.690 -0.118 -85.821 1.00 52.50 245 LYS A C 1
ATOM 1999 O O . LYS A 1 245 ? 34.362 -0.207 -86.845 1.00 52.50 245 LYS A O 1
ATOM 2004 N N . PHE A 1 246 ? 34.216 0.237 -84.654 1.00 40.81 246 PHE A N 1
ATOM 2005 C CA . PHE A 1 246 ? 35.659 0.248 -84.427 1.00 40.81 246 PHE A CA 1
ATOM 2006 C C . PHE A 1 246 ? 36.060 -1.024 -83.681 1.00 40.81 246 PHE A C 1
ATOM 2008 O O . PHE A 1 246 ? 36.103 -1.099 -82.455 1.00 40.81 246 PHE A O 1
ATOM 2015 N N . ARG A 1 247 ? 36.368 -2.061 -84.468 1.00 51.91 247 ARG A N 1
ATOM 2016 C CA . ARG A 1 247 ? 37.222 -3.173 -84.039 1.00 51.91 247 ARG A CA 1
ATOM 2017 C C . ARG A 1 247 ? 38.637 -2.616 -83.879 1.00 51.91 247 ARG A C 1
ATOM 2019 O O . ARG A 1 247 ? 39.401 -2.584 -84.838 1.00 51.91 247 ARG A O 1
ATOM 2026 N N . ILE A 1 248 ? 39.007 -2.203 -82.671 1.00 49.44 248 ILE A N 1
ATOM 2027 C CA . ILE A 1 248 ? 40.417 -1.991 -82.334 1.00 49.44 248 ILE A CA 1
ATOM 2028 C C . ILE A 1 248 ? 40.991 -3.330 -81.872 1.00 49.44 248 ILE A C 1
ATOM 2030 O O . ILE A 1 248 ? 40.860 -3.740 -80.721 1.00 49.44 248 ILE A O 1
ATOM 2034 N N . ARG A 1 249 ? 41.653 -4.019 -82.808 1.00 53.62 249 ARG A N 1
ATOM 2035 C CA . ARG A 1 249 ? 42.699 -4.995 -82.494 1.00 53.62 249 ARG A CA 1
ATOM 2036 C C . ARG A 1 249 ? 43.861 -4.228 -81.860 1.00 53.62 249 ARG A C 1
ATOM 2038 O O . ARG A 1 249 ? 44.644 -3.607 -82.570 1.00 53.62 249 ARG A O 1
ATOM 2045 N N . ARG A 1 250 ? 44.014 -4.312 -80.539 1.00 48.00 250 ARG A N 1
ATOM 2046 C CA . ARG A 1 250 ? 45.311 -4.101 -79.883 1.00 48.00 250 ARG A CA 1
ATOM 2047 C C . ARG A 1 250 ? 45.843 -5.450 -79.415 1.00 48.00 250 ARG A C 1
ATOM 2049 O O . ARG A 1 250 ? 45.493 -5.947 -78.354 1.00 48.00 250 ARG A O 1
ATOM 2056 N N . ARG A 1 251 ? 46.709 -6.032 -80.250 1.00 52.16 251 ARG A N 1
ATOM 2057 C CA . ARG A 1 251 ? 47.802 -6.891 -79.788 1.00 52.16 251 ARG A CA 1
ATOM 2058 C C . ARG A 1 251 ? 48.752 -5.980 -79.007 1.00 52.16 251 ARG A C 1
ATOM 2060 O O . ARG A 1 251 ? 49.571 -5.298 -79.608 1.00 52.16 251 ARG A O 1
ATOM 2067 N N . SER A 1 252 ? 48.614 -5.941 -77.689 1.00 44.41 252 SER A N 1
ATOM 2068 C CA . SER A 1 252 ? 49.700 -5.540 -76.798 1.00 44.41 252 SER A CA 1
ATOM 2069 C C . SER A 1 252 ? 50.151 -6.787 -76.060 1.00 44.41 252 SER A C 1
ATOM 2071 O O . SER A 1 252 ? 49.335 -7.506 -75.484 1.00 44.41 252 SER A O 1
ATOM 2073 N N . GLN A 1 253 ? 51.448 -7.050 -76.137 1.00 49.44 253 GLN A N 1
ATOM 2074 C CA . GLN A 1 253 ? 52.153 -8.045 -75.346 1.00 49.44 253 GLN A CA 1
ATOM 2075 C C . GLN A 1 253 ? 51.685 -7.944 -73.888 1.00 49.44 253 GLN A C 1
ATOM 2077 O O . GLN A 1 253 ? 51.858 -6.912 -73.247 1.00 49.44 253 GLN A O 1
ATOM 2082 N N . MET A 1 254 ? 51.025 -8.992 -73.395 1.00 49.00 254 MET A N 1
ATOM 2083 C CA . MET A 1 254 ? 50.684 -9.125 -71.984 1.00 49.00 254 MET A CA 1
ATOM 2084 C C . MET A 1 254 ? 51.972 -9.501 -71.251 1.00 49.00 254 MET A C 1
ATOM 2086 O O . MET A 1 254 ? 52.506 -10.582 -71.517 1.00 49.00 254 MET A O 1
ATOM 2090 N N . PRO A 1 255 ? 52.484 -8.668 -70.331 1.00 51.88 255 PRO A N 1
ATOM 2091 C CA . PRO A 1 255 ? 53.516 -9.109 -69.415 1.00 51.88 255 PRO A CA 1
ATOM 2092 C C . PRO A 1 255 ? 52.918 -10.252 -68.600 1.00 51.88 255 PRO A C 1
ATOM 2094 O O . PRO A 1 255 ? 51.823 -10.146 -68.045 1.00 51.88 255 PRO A O 1
ATOM 2097 N N . THR A 1 256 ? 53.611 -11.37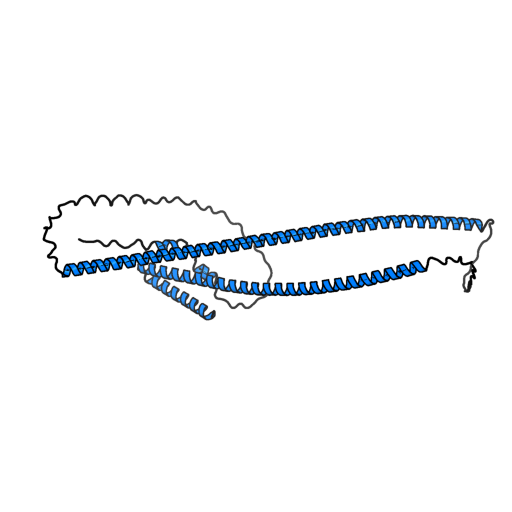8 -68.539 1.00 57.00 256 THR A N 1
ATOM 2098 C CA . THR A 1 256 ? 53.236 -12.491 -67.676 1.00 57.00 256 THR A CA 1
ATOM 2099 C C . THR A 1 256 ? 53.482 -12.112 -66.215 1.00 57.00 256 THR A C 1
ATOM 2101 O O . THR A 1 256 ? 54.396 -12.625 -65.580 1.00 57.00 256 THR A O 1
ATOM 2104 N N . TYR A 1 257 ? 52.628 -11.268 -65.631 1.00 55.06 257 TYR A N 1
ATOM 2105 C CA . TYR A 1 257 ? 52.473 -11.129 -64.177 1.00 55.06 257 TYR A CA 1
ATOM 2106 C C . TYR A 1 257 ? 51.690 -12.331 -63.623 1.00 55.06 257 TYR A C 1
ATOM 2108 O O . TYR A 1 257 ? 50.656 -12.229 -62.961 1.00 55.06 257 TYR A O 1
ATOM 2116 N N . LYS A 1 258 ? 52.200 -13.534 -63.896 1.00 53.50 258 LYS A N 1
ATOM 2117 C CA . LYS A 1 258 ? 51.821 -14.746 -63.176 1.00 53.50 258 LYS A CA 1
ATOM 2118 C C . LYS A 1 258 ? 52.577 -14.734 -61.849 1.00 53.50 258 LYS A C 1
ATOM 2120 O O . LYS A 1 258 ? 53.700 -15.213 -61.842 1.00 53.50 258 LYS A O 1
ATOM 2125 N N . ARG A 1 259 ? 51.995 -14.192 -60.761 1.00 53.78 259 ARG A N 1
ATOM 2126 C CA . ARG A 1 259 ? 52.261 -14.610 -59.349 1.00 53.78 259 ARG A CA 1
ATOM 2127 C C . ARG A 1 259 ? 51.658 -13.709 -58.248 1.00 53.78 259 ARG A C 1
ATOM 2129 O O . ARG A 1 259 ? 52.329 -13.453 -57.266 1.00 53.78 259 ARG A O 1
ATOM 2136 N N . LYS A 1 260 ? 50.395 -13.253 -58.309 1.00 54.88 260 LYS A N 1
ATOM 2137 C CA . LYS A 1 260 ? 49.700 -12.754 -57.079 1.00 54.88 260 LYS A CA 1
ATOM 2138 C C . LYS A 1 260 ? 48.209 -13.116 -56.948 1.00 54.88 260 LYS A C 1
ATOM 2140 O O . LYS A 1 260 ? 47.655 -13.039 -55.856 1.00 54.88 260 LYS A O 1
ATOM 2145 N N . ALA A 1 261 ? 47.560 -13.607 -58.008 1.00 58.91 261 ALA A N 1
ATOM 2146 C CA . ALA A 1 261 ? 46.120 -13.907 -57.998 1.00 58.91 261 ALA A CA 1
ATOM 2147 C C . ALA A 1 261 ? 45.691 -15.067 -57.064 1.00 58.91 261 ALA A C 1
ATOM 2149 O O . ALA A 1 261 ? 44.518 -15.160 -56.704 1.00 58.91 261 ALA A O 1
ATOM 2150 N N . SER A 1 262 ? 46.607 -15.954 -56.654 1.00 62.94 262 SER A N 1
ATOM 2151 C CA . SER A 1 262 ? 46.301 -17.054 -55.724 1.00 62.94 262 SER A CA 1
ATOM 2152 C C . SER A 1 262 ? 46.199 -16.602 -54.261 1.00 62.94 262 SER A C 1
ATOM 2154 O O . SER A 1 262 ? 45.411 -17.187 -53.519 1.00 62.94 262 SER A O 1
ATOM 2156 N N . SER A 1 263 ? 46.925 -15.548 -53.862 1.00 65.38 263 SER A N 1
ATOM 2157 C CA . SER A 1 263 ? 46.882 -14.993 -52.497 1.00 65.38 263 SER A CA 1
ATOM 2158 C C . SER A 1 263 ? 45.534 -14.319 -52.218 1.00 65.38 263 SER A C 1
ATOM 2160 O O . SER A 1 263 ? 44.834 -14.690 -51.279 1.00 65.38 263 SER A O 1
ATOM 2162 N N . VAL A 1 264 ? 45.083 -13.456 -53.137 1.00 72.81 264 VAL A N 1
ATOM 2163 C CA . VAL A 1 264 ? 43.795 -12.737 -53.039 1.00 72.81 264 VAL A CA 1
ATOM 2164 C C . VAL A 1 264 ? 42.598 -13.698 -52.983 1.00 72.81 264 VAL A C 1
ATOM 2166 O O . VAL A 1 264 ? 41.620 -13.464 -52.274 1.00 72.81 264 VAL A O 1
ATOM 2169 N N . LYS A 1 265 ? 42.656 -14.830 -53.702 1.00 76.38 265 LYS A N 1
ATOM 2170 C CA . LYS A 1 265 ? 41.595 -15.853 -53.647 1.00 76.38 265 LYS A CA 1
ATOM 2171 C C . LYS A 1 265 ? 41.538 -16.583 -52.299 1.00 76.38 265 LYS A C 1
ATOM 2173 O O . LYS A 1 265 ? 40.447 -16.985 -51.899 1.00 76.38 265 LYS A O 1
ATOM 2178 N N . ARG A 1 266 ? 42.672 -16.789 -51.617 1.00 77.50 266 ARG A N 1
ATOM 2179 C CA . ARG A 1 266 ? 42.705 -17.412 -50.279 1.00 77.50 266 ARG A CA 1
ATOM 2180 C C . ARG A 1 266 ? 42.162 -16.457 -49.217 1.00 77.50 266 ARG A C 1
ATOM 2182 O O . ARG A 1 266 ? 41.336 -16.883 -48.419 1.00 77.50 266 ARG A O 1
ATOM 2189 N N . GLU A 1 267 ? 42.528 -15.182 -49.297 1.00 82.50 267 GLU A N 1
ATOM 2190 C CA . GLU A 1 267 ? 42.066 -14.125 -48.389 1.00 82.50 267 GLU A CA 1
ATOM 2191 C C . GLU A 1 267 ? 40.548 -13.894 -48.470 1.00 82.50 267 GLU A C 1
ATOM 2193 O O . GLU A 1 267 ? 39.861 -13.842 -47.454 1.00 82.50 267 GLU A O 1
ATOM 2198 N N . ARG A 1 268 ? 39.969 -13.894 -49.679 1.00 84.88 268 ARG A N 1
ATOM 2199 C CA . ARG A 1 268 ? 38.503 -13.835 -49.837 1.00 84.88 268 ARG A CA 1
ATOM 2200 C C . ARG A 1 268 ? 37.793 -15.043 -49.224 1.00 84.88 268 ARG A C 1
ATOM 2202 O O . ARG A 1 268 ? 36.713 -14.903 -48.655 1.00 84.88 268 ARG A O 1
ATOM 2209 N N . LYS A 1 269 ? 38.384 -16.240 -49.331 1.00 88.81 269 LYS A N 1
ATOM 2210 C CA . LYS A 1 269 ? 37.813 -17.459 -48.739 1.00 88.81 269 LYS A CA 1
ATOM 2211 C C . LYS A 1 269 ? 37.880 -17.439 -47.211 1.00 88.81 269 LYS A C 1
ATOM 2213 O O . LYS A 1 269 ? 36.922 -17.888 -46.587 1.00 88.81 269 LYS A O 1
ATOM 2218 N N . SER A 1 270 ? 38.963 -16.948 -46.605 1.00 89.31 270 SER A N 1
ATOM 2219 C CA . SER A 1 270 ? 39.050 -16.807 -45.143 1.00 89.31 270 SER A CA 1
ATOM 2220 C C . SER A 1 270 ? 38.115 -15.714 -44.625 1.00 89.31 270 SER A C 1
ATOM 2222 O O . SER A 1 270 ? 37.389 -15.965 -43.669 1.00 89.31 270 SER A O 1
ATOM 2224 N N . ALA A 1 271 ? 38.027 -14.566 -45.305 1.00 92.31 271 ALA A N 1
ATOM 2225 C CA . ALA A 1 271 ? 37.079 -13.504 -44.961 1.00 92.31 271 ALA A CA 1
ATOM 2226 C C . ALA A 1 271 ? 35.621 -13.998 -44.989 1.00 92.31 271 ALA A C 1
ATOM 2228 O O . ALA A 1 271 ? 34.876 -13.779 -44.037 1.00 92.31 271 ALA A O 1
ATOM 2229 N N . MET A 1 272 ? 35.230 -14.754 -46.023 1.00 93.44 272 MET A N 1
ATOM 2230 C CA . MET A 1 272 ? 33.885 -15.339 -46.112 1.00 93.44 272 MET A CA 1
ATOM 2231 C C . MET A 1 272 ? 33.607 -16.343 -44.979 1.00 93.44 272 MET A C 1
ATOM 2233 O O . MET A 1 272 ? 32.500 -16.382 -44.445 1.00 93.44 272 MET A O 1
ATOM 2237 N N . LYS A 1 273 ? 34.600 -17.158 -44.588 1.00 94.38 273 LYS A N 1
ATOM 2238 C CA . LYS A 1 273 ? 34.469 -18.086 -43.450 1.00 94.38 273 LYS A CA 1
ATOM 2239 C C . LYS A 1 273 ? 34.285 -17.336 -42.131 1.00 94.38 273 LYS A C 1
ATOM 2241 O O . LYS A 1 273 ? 33.407 -17.710 -41.360 1.00 94.38 273 LYS A O 1
ATOM 2246 N N . ASN A 1 274 ? 35.058 -16.274 -41.907 1.00 93.81 274 ASN A N 1
ATOM 2247 C CA . ASN A 1 274 ? 34.945 -15.437 -40.713 1.00 93.81 274 ASN A CA 1
ATOM 2248 C C . ASN A 1 274 ? 33.583 -14.736 -40.654 1.00 93.81 274 ASN A C 1
ATOM 2250 O O . ASN A 1 274 ? 32.942 -14.756 -39.610 1.00 93.81 274 ASN A O 1
ATOM 2254 N N . LEU A 1 275 ? 33.095 -14.210 -41.782 1.00 95.19 275 LEU A N 1
ATOM 2255 C CA . LEU A 1 275 ? 31.774 -13.584 -41.864 1.00 95.19 275 LEU A CA 1
ATOM 2256 C C . LEU A 1 275 ? 30.654 -14.593 -41.590 1.00 95.19 275 LEU A C 1
ATOM 2258 O O . LEU A 1 275 ? 29.744 -14.308 -40.818 1.00 95.19 275 LEU A O 1
ATOM 2262 N N . LYS A 1 276 ? 30.746 -15.808 -42.147 1.00 95.88 276 LYS A N 1
ATOM 2263 C CA . LYS A 1 276 ? 29.787 -16.884 -41.860 1.00 95.88 276 LYS A CA 1
ATOM 2264 C C . LYS A 1 276 ? 29.805 -17.286 -40.382 1.00 95.88 276 LYS A C 1
ATOM 2266 O O . LYS A 1 276 ? 28.742 -17.499 -39.810 1.00 95.88 276 LYS A O 1
ATOM 2271 N N . ALA A 1 277 ? 30.983 -17.389 -39.766 1.00 96.12 277 ALA A N 1
ATOM 2272 C CA . ALA A 1 277 ? 31.110 -17.695 -38.342 1.00 96.12 277 ALA A CA 1
ATOM 2273 C C . ALA A 1 277 ? 30.539 -16.569 -37.463 1.00 96.12 277 ALA A C 1
ATOM 2275 O O . ALA A 1 277 ? 29.785 -16.853 -36.537 1.00 96.12 277 ALA A O 1
ATOM 2276 N N . GLY A 1 278 ? 30.831 -15.306 -37.792 1.00 96.69 278 GLY A N 1
ATOM 2277 C CA . GLY A 1 278 ? 30.270 -14.137 -37.111 1.00 96.69 278 GLY A CA 1
ATOM 2278 C C . GLY A 1 278 ? 28.747 -14.084 -37.210 1.00 96.69 278 GLY A C 1
ATOM 2279 O O . GLY A 1 278 ? 28.077 -13.910 -36.200 1.00 96.69 278 GLY A O 1
ATOM 2280 N N . PH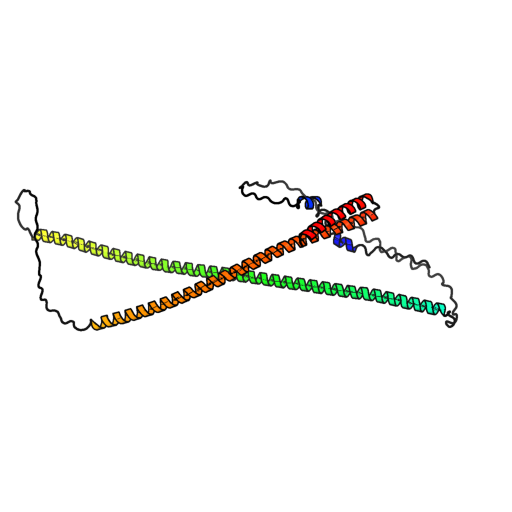E A 1 279 ? 28.187 -14.348 -38.393 1.00 96.88 279 PHE A N 1
ATOM 2281 C CA . PHE A 1 279 ? 26.737 -14.405 -38.588 1.00 96.88 279 PHE A CA 1
ATOM 2282 C C . PHE A 1 279 ? 26.069 -15.515 -37.761 1.00 96.88 279 PHE A C 1
ATOM 2284 O O . PHE A 1 279 ? 24.990 -15.309 -37.217 1.00 96.88 279 PHE A O 1
ATOM 2291 N N . GLN A 1 280 ? 26.704 -16.685 -37.632 1.00 97.62 280 GLN A N 1
ATOM 2292 C CA . GLN A 1 280 ? 26.173 -17.766 -36.792 1.00 97.62 280 GLN A CA 1
ATOM 2293 C C . GLN A 1 280 ? 26.222 -17.426 -35.298 1.00 97.62 280 GLN A C 1
ATOM 2295 O O . GLN A 1 280 ? 25.271 -17.742 -34.589 1.00 97.62 280 GLN A O 1
ATOM 2300 N N . ARG A 1 281 ? 27.284 -16.755 -34.827 1.00 97.62 281 ARG A N 1
ATOM 2301 C CA . ARG A 1 281 ? 27.362 -16.257 -33.441 1.00 97.62 281 ARG A CA 1
ATOM 2302 C C . ARG A 1 281 ? 26.281 -15.221 -33.164 1.00 97.62 281 ARG A C 1
ATOM 2304 O O . ARG A 1 281 ? 25.504 -15.411 -32.241 1.00 97.62 281 ARG A O 1
ATOM 2311 N N . LEU A 1 282 ? 26.148 -14.224 -34.040 1.00 97.19 282 LEU A N 1
ATOM 2312 C CA . LEU A 1 282 ? 25.105 -13.204 -33.932 1.00 97.19 282 LEU A CA 1
ATOM 2313 C C . LEU A 1 282 ? 23.703 -13.828 -33.912 1.00 97.19 282 LEU A C 1
ATOM 2315 O O . LEU A 1 282 ? 22.851 -13.428 -33.128 1.00 97.19 282 LEU A O 1
ATOM 2319 N N . LYS A 1 283 ? 23.456 -14.843 -34.747 1.00 97.44 283 LYS A N 1
ATOM 2320 C CA . LYS A 1 283 ? 22.178 -15.559 -34.752 1.00 97.44 283 LYS A CA 1
ATOM 2321 C C . LYS A 1 283 ? 21.917 -16.290 -33.430 1.00 97.44 283 LYS A C 1
ATOM 2323 O O . LYS A 1 283 ? 20.774 -16.303 -32.981 1.00 97.44 283 LYS A O 1
ATOM 2328 N N . ALA A 1 284 ? 22.940 -16.900 -32.830 1.00 97.25 284 ALA A N 1
ATOM 2329 C CA . ALA A 1 284 ? 22.822 -17.564 -31.534 1.00 97.25 284 ALA A CA 1
ATOM 2330 C C . ALA A 1 284 ? 22.555 -16.554 -30.405 1.00 97.25 284 ALA A C 1
ATOM 2332 O O . ALA A 1 284 ? 21.606 -16.744 -29.651 1.00 97.25 284 ALA A O 1
ATOM 2333 N N . GLU A 1 285 ? 23.301 -15.447 -30.363 1.00 96.56 285 GLU A N 1
ATOM 2334 C CA . GLU A 1 285 ? 23.097 -14.351 -29.403 1.00 96.56 285 GLU A CA 1
ATOM 2335 C C . GLU A 1 285 ? 21.689 -13.750 -29.532 1.00 96.56 285 GLU A C 1
ATOM 2337 O O . GLU A 1 285 ? 20.982 -13.589 -28.542 1.00 96.56 285 GLU A O 1
ATOM 2342 N N . MET A 1 286 ? 21.206 -13.506 -30.757 1.00 96.88 286 MET A N 1
ATOM 2343 C CA . MET A 1 286 ? 19.831 -13.039 -30.978 1.00 96.88 286 MET A CA 1
ATOM 2344 C C . MET A 1 286 ? 18.778 -14.035 -30.472 1.00 96.88 286 MET A C 1
ATOM 2346 O O . MET A 1 286 ? 17.730 -13.624 -29.974 1.00 96.88 286 MET A O 1
ATOM 2350 N N . GLN A 1 287 ? 19.024 -15.342 -30.607 1.00 97.31 287 GLN A N 1
ATOM 2351 C CA . GLN A 1 287 ? 18.120 -16.365 -30.077 1.00 97.31 287 GLN A CA 1
ATOM 2352 C C . GLN A 1 287 ? 18.135 -16.410 -28.547 1.00 97.31 287 GLN A C 1
ATOM 2354 O O . GLN A 1 287 ? 17.082 -16.619 -27.949 1.00 97.31 287 GLN A O 1
ATOM 2359 N N . GLU A 1 288 ? 19.292 -16.213 -27.920 1.00 97.31 288 GLU A N 1
ATOM 2360 C CA . GLU A 1 288 ? 19.433 -16.131 -26.465 1.00 97.31 288 GLU A CA 1
ATOM 2361 C C . GLU A 1 288 ? 18.705 -14.904 -25.909 1.00 97.31 288 GLU A C 1
ATOM 2363 O O . GLU A 1 288 ? 17.801 -15.061 -25.089 1.00 97.31 288 GLU A O 1
ATOM 2368 N N . ILE A 1 289 ? 18.951 -13.719 -26.479 1.00 94.69 289 ILE A N 1
ATOM 2369 C CA . ILE A 1 289 ? 18.240 -12.480 -26.127 1.00 94.69 289 ILE A CA 1
ATOM 2370 C C . ILE A 1 289 ? 16.725 -12.659 -26.297 1.00 94.69 289 ILE A C 1
ATOM 2372 O O . ILE A 1 289 ? 15.942 -12.231 -25.452 1.00 94.69 289 ILE A O 1
ATOM 2376 N N . SER A 1 290 ? 16.280 -13.327 -27.367 1.00 97.25 290 SER A N 1
ATOM 2377 C CA . SER A 1 290 ? 14.852 -13.589 -27.578 1.00 97.25 290 SER A CA 1
ATOM 2378 C C . SER A 1 290 ? 14.244 -14.473 -26.483 1.00 97.25 290 SER A C 1
ATOM 2380 O O . SER A 1 290 ? 13.078 -14.275 -26.139 1.00 97.25 290 SER A O 1
ATOM 2382 N N . LYS A 1 291 ? 14.991 -15.445 -25.945 1.00 97.75 291 LYS A N 1
ATOM 2383 C CA . LYS A 1 291 ? 14.527 -16.298 -24.839 1.00 97.75 291 LYS A CA 1
ATOM 2384 C C . LYS A 1 291 ? 14.503 -15.530 -23.522 1.00 97.75 291 LYS A C 1
ATOM 2386 O O . LYS A 1 291 ? 13.523 -15.618 -22.787 1.00 97.75 291 LYS A O 1
ATOM 2391 N N . GLU A 1 292 ? 15.535 -14.738 -23.249 1.00 96.38 292 GLU A N 1
ATOM 2392 C CA . GLU A 1 292 ? 15.588 -13.879 -22.063 1.00 96.38 292 GLU A CA 1
ATOM 2393 C C . GLU A 1 292 ? 14.432 -12.876 -22.050 1.00 96.38 292 GLU A C 1
ATOM 2395 O O . GLU A 1 292 ? 13.738 -12.741 -21.045 1.00 96.38 292 GLU A O 1
ATOM 2400 N N . GLN A 1 293 ? 14.135 -12.241 -23.187 1.00 93.94 293 GLN A N 1
ATOM 2401 C CA . GLN A 1 293 ? 12.996 -11.329 -23.309 1.00 93.94 293 GLN A CA 1
ATOM 2402 C C . GLN A 1 293 ? 11.648 -12.018 -23.063 1.00 93.94 293 GLN A C 1
ATOM 2404 O O . GLN A 1 293 ? 10.748 -11.405 -22.486 1.00 93.94 293 GLN A O 1
ATOM 2409 N N . GLN A 1 294 ? 11.483 -13.273 -23.492 1.00 96.94 294 GLN A N 1
ATOM 2410 C CA . GLN A 1 294 ? 10.280 -14.053 -23.184 1.00 96.94 294 GLN A CA 1
ATOM 2411 C C . GLN A 1 294 ? 10.172 -14.337 -21.683 1.00 96.94 294 GLN A C 1
ATOM 2413 O O . GLN A 1 294 ? 9.132 -14.048 -21.095 1.00 96.94 294 GLN A O 1
ATOM 2418 N N . SER A 1 295 ? 11.259 -14.788 -21.051 1.00 95.50 295 SER A N 1
ATOM 2419 C CA . SER A 1 295 ? 11.318 -15.013 -19.600 1.00 95.50 295 SER A CA 1
ATOM 2420 C C . SER A 1 295 ? 10.993 -13.741 -18.804 1.00 95.50 295 SER A C 1
ATOM 2422 O O . SER A 1 295 ? 10.171 -13.766 -17.889 1.00 95.50 295 SER A O 1
ATOM 2424 N N . ILE A 1 296 ? 11.538 -12.586 -19.207 1.00 93.44 296 ILE A N 1
ATOM 2425 C CA . ILE A 1 296 ? 11.240 -11.290 -18.578 1.00 93.44 296 ILE A CA 1
ATOM 2426 C C . ILE A 1 296 ? 9.752 -10.941 -18.710 1.00 93.44 296 ILE A C 1
ATOM 2428 O O . ILE A 1 296 ? 9.142 -10.498 -17.737 1.00 93.44 296 ILE A O 1
ATOM 2432 N N . LYS A 1 297 ? 9.140 -11.154 -19.882 1.00 97.25 297 LYS A N 1
ATOM 2433 C CA . LYS A 1 297 ? 7.700 -10.906 -20.082 1.00 97.25 297 LYS A CA 1
ATOM 2434 C C . LYS A 1 297 ? 6.838 -11.798 -19.190 1.00 97.25 297 LYS A C 1
ATOM 2436 O O . LYS A 1 297 ? 5.854 -11.324 -18.623 1.00 97.25 297 LYS A O 1
ATOM 2441 N N . GLU A 1 298 ? 7.199 -13.069 -19.047 1.00 96.50 298 GLU A N 1
ATOM 2442 C CA . GLU A 1 298 ? 6.497 -14.003 -18.164 1.00 96.50 298 GLU A CA 1
ATOM 2443 C C . GLU A 1 298 ? 6.645 -13.611 -16.692 1.00 96.50 298 GLU A C 1
ATOM 2445 O O . GLU A 1 298 ? 5.643 -13.533 -15.978 1.00 96.50 298 GLU A O 1
ATOM 2450 N N . ALA A 1 299 ? 7.860 -13.270 -16.256 1.00 92.94 299 ALA A N 1
ATOM 2451 C CA . ALA A 1 299 ? 8.116 -12.777 -14.907 1.00 92.94 299 ALA A CA 1
ATOM 2452 C C . ALA A 1 299 ? 7.314 -11.498 -14.613 1.00 92.94 299 ALA A C 1
ATOM 2454 O O . ALA A 1 299 ? 6.663 -11.398 -13.574 1.00 92.94 299 ALA A O 1
ATOM 2455 N N . GLN A 1 300 ? 7.268 -10.546 -15.550 1.00 88.81 300 GLN A N 1
ATOM 2456 C CA . GLN A 1 300 ? 6.455 -9.333 -15.416 1.00 88.81 300 GLN A CA 1
ATOM 2457 C C . GLN A 1 300 ? 4.958 -9.639 -15.304 1.00 88.81 300 GLN A C 1
ATOM 2459 O O . GLN A 1 300 ? 4.267 -9.005 -14.507 1.00 88.81 300 GLN A O 1
ATOM 2464 N N . LYS A 1 301 ? 4.445 -10.613 -16.065 1.00 96.44 301 LYS A N 1
ATOM 2465 C CA . LYS A 1 301 ? 3.044 -11.047 -15.963 1.00 96.44 301 LYS A CA 1
ATOM 2466 C C . LYS A 1 301 ? 2.740 -11.645 -14.588 1.00 96.44 301 LYS A C 1
ATOM 2468 O O . LYS A 1 301 ? 1.701 -11.338 -14.013 1.00 96.44 301 LYS A O 1
ATOM 2473 N N . GLN A 1 302 ? 3.645 -12.460 -14.047 1.00 92.56 302 GLN A N 1
ATOM 2474 C CA . GLN A 1 302 ? 3.492 -13.019 -12.701 1.00 92.56 302 GLN A CA 1
ATOM 2475 C C . GLN A 1 302 ? 3.518 -11.932 -11.624 1.00 92.56 302 GLN A C 1
ATOM 2477 O O . GLN A 1 302 ? 2.703 -11.967 -10.708 1.00 92.56 302 GLN A O 1
ATOM 2482 N N . VAL A 1 303 ? 4.422 -10.957 -11.745 1.00 94.06 303 VAL A N 1
ATOM 2483 C CA . VAL A 1 303 ? 4.493 -9.821 -10.819 1.00 94.06 303 VAL A CA 1
ATOM 2484 C C . VAL A 1 303 ? 3.197 -9.012 -10.860 1.00 94.06 303 VAL A C 1
ATOM 2486 O O . VAL A 1 303 ? 2.639 -8.750 -9.802 1.00 94.06 303 VAL A O 1
ATOM 2489 N N . ARG A 1 304 ? 2.669 -8.686 -12.050 1.00 93.06 304 ARG A N 1
ATOM 2490 C CA . ARG A 1 304 ? 1.376 -7.986 -12.185 1.00 93.06 304 ARG A CA 1
ATOM 2491 C C . ARG A 1 304 ? 0.241 -8.737 -11.499 1.00 93.06 304 ARG A C 1
ATOM 2493 O O . ARG A 1 304 ? -0.459 -8.137 -10.699 1.00 93.06 304 ARG A O 1
ATOM 2500 N N . LYS A 1 305 ? 0.133 -10.048 -11.731 1.00 93.94 305 LYS A N 1
ATOM 2501 C CA . LYS A 1 305 ? -0.892 -10.874 -11.084 1.00 93.94 305 LYS A CA 1
ATOM 2502 C C . LYS A 1 305 ? -0.794 -10.822 -9.553 1.00 93.94 305 LYS A C 1
ATOM 2504 O O . LYS A 1 305 ? -1.798 -10.637 -8.887 1.00 93.94 305 LYS A O 1
ATOM 2509 N N . LYS A 1 306 ? 0.418 -10.919 -8.993 1.00 93.81 306 LYS A N 1
ATOM 2510 C CA . LYS A 1 306 ? 0.615 -10.799 -7.537 1.00 93.81 306 LYS A CA 1
ATOM 2511 C C . LYS A 1 306 ? 0.208 -9.424 -7.000 1.00 93.81 306 LYS A C 1
ATOM 2513 O O . LYS A 1 306 ? -0.299 -9.347 -5.891 1.00 93.81 306 LYS A O 1
ATOM 2518 N N . PHE A 1 307 ? 0.444 -8.351 -7.756 1.00 90.12 307 PHE A N 1
ATOM 2519 C CA . PHE A 1 307 ? -0.015 -7.014 -7.370 1.00 90.12 307 PHE A CA 1
ATOM 2520 C C . PHE A 1 307 ? -1.543 -6.898 -7.403 1.00 90.12 307 PHE A C 1
ATOM 2522 O O . PHE A 1 307 ? -2.104 -6.337 -6.471 1.00 90.12 307 PHE A O 1
ATOM 2529 N N . GLU A 1 308 ? -2.204 -7.470 -8.412 1.00 93.25 308 GLU A N 1
ATOM 2530 C CA . GLU A 1 308 ? -3.672 -7.530 -8.483 1.00 93.25 308 GLU A CA 1
ATOM 2531 C C . GLU A 1 308 ? -4.261 -8.297 -7.283 1.00 93.25 308 GLU A C 1
ATOM 2533 O O . GLU A 1 308 ? -5.210 -7.823 -6.660 1.00 93.25 308 GLU A O 1
ATOM 2538 N N . ASP A 1 309 ? -3.654 -9.429 -6.905 1.00 93.06 309 ASP A N 1
ATOM 2539 C CA . ASP A 1 309 ? -4.061 -10.208 -5.727 1.00 93.06 309 ASP A CA 1
ATOM 2540 C C . ASP A 1 309 ? -3.905 -9.379 -4.425 1.00 93.06 309 ASP A C 1
ATOM 2542 O O . ASP A 1 309 ? -4.828 -9.312 -3.613 1.00 93.06 309 ASP A O 1
ATOM 2546 N N . ILE A 1 310 ? -2.781 -8.666 -4.250 1.00 88.69 310 ILE A N 1
ATOM 2547 C CA . ILE A 1 310 ? -2.537 -7.791 -3.083 1.00 88.69 310 ILE A CA 1
ATOM 2548 C C . ILE A 1 310 ? -3.527 -6.619 -3.031 1.00 88.69 310 ILE A C 1
ATOM 2550 O O . ILE A 1 310 ? -4.004 -6.252 -1.955 1.00 88.69 310 ILE A O 1
ATOM 2554 N N . GLU A 1 311 ? -3.834 -5.998 -4.171 1.00 89.25 311 GLU A N 1
ATOM 2555 C CA . GLU A 1 311 ? -4.806 -4.904 -4.242 1.00 89.25 311 GLU A CA 1
ATOM 2556 C C . GLU A 1 311 ? -6.208 -5.377 -3.843 1.00 89.25 311 GLU A C 1
ATOM 2558 O O . GLU A 1 311 ? -6.902 -4.670 -3.105 1.00 89.25 311 GLU A O 1
ATOM 2563 N N . ALA A 1 312 ? -6.599 -6.587 -4.256 1.00 94.19 312 ALA A N 1
ATOM 2564 C CA . ALA A 1 312 ? -7.857 -7.202 -3.848 1.00 94.19 312 ALA A CA 1
ATOM 2565 C C . ALA A 1 312 ? -7.908 -7.459 -2.330 1.00 94.19 312 ALA A C 1
ATOM 2567 O O . ALA A 1 312 ? -8.888 -7.083 -1.681 1.00 94.19 312 ALA A O 1
ATOM 2568 N N . GLU A 1 313 ? -6.841 -8.014 -1.745 1.00 94.38 313 GLU A N 1
ATOM 2569 C CA . GLU A 1 313 ? -6.733 -8.219 -0.292 1.00 94.38 313 GLU A CA 1
ATOM 2570 C C . GLU A 1 313 ? -6.791 -6.891 0.479 1.00 94.38 313 GLU A C 1
ATOM 2572 O O . GLU A 1 313 ? -7.519 -6.759 1.462 1.00 94.38 313 GLU A O 1
ATOM 2577 N N . CYS A 1 314 ? -6.092 -5.857 0.004 1.00 88.38 314 CYS A N 1
ATOM 2578 C CA . CYS A 1 314 ? -6.143 -4.520 0.596 1.00 88.38 314 CYS A CA 1
ATOM 2579 C C . CYS A 1 314 ? -7.542 -3.896 0.523 1.00 88.38 314 CYS A C 1
ATOM 2581 O O . CYS A 1 314 ? -7.974 -3.238 1.472 1.00 88.38 314 CYS A O 1
ATOM 2583 N N . ALA A 1 315 ? -8.265 -4.090 -0.581 1.00 89.56 315 ALA A N 1
ATOM 2584 C CA . ALA A 1 315 ? -9.641 -3.624 -0.707 1.00 89.56 315 ALA A CA 1
ATOM 2585 C C . ALA A 1 315 ? -10.576 -4.346 0.277 1.00 89.56 315 ALA A C 1
ATOM 2587 O O . ALA A 1 315 ? -11.448 -3.706 0.867 1.00 89.56 315 ALA A O 1
ATOM 2588 N N . GLN A 1 316 ? -10.380 -5.649 0.494 1.00 94.62 316 GLN A N 1
ATOM 2589 C CA . GLN A 1 316 ? -11.124 -6.411 1.495 1.00 94.62 316 GLN A CA 1
ATOM 2590 C C . GLN A 1 316 ? -10.816 -5.931 2.922 1.00 94.62 316 GLN A C 1
ATOM 2592 O O . GLN A 1 316 ? -11.742 -5.621 3.668 1.00 94.62 316 GLN A O 1
ATOM 2597 N N . LEU A 1 317 ? -9.537 -5.772 3.275 1.00 91.94 317 LEU A N 1
ATOM 2598 C CA . LEU A 1 317 ? -9.118 -5.291 4.597 1.00 91.94 317 LEU A CA 1
ATOM 2599 C C . LEU A 1 317 ? -9.683 -3.906 4.927 1.00 91.94 317 LEU A C 1
ATOM 2601 O O . LEU A 1 317 ? -10.063 -3.652 6.069 1.00 91.94 317 LEU A O 1
ATOM 2605 N N . ARG A 1 318 ? -9.778 -3.005 3.940 1.00 90.62 318 ARG A N 1
ATOM 2606 C CA . ARG A 1 318 ? -10.431 -1.700 4.132 1.00 90.62 318 ARG A CA 1
ATOM 2607 C C . ARG A 1 318 ? -11.909 -1.853 4.478 1.00 90.62 318 ARG A C 1
ATOM 2609 O O . ARG A 1 318 ? -12.351 -1.256 5.450 1.00 90.62 318 ARG A O 1
ATOM 2616 N N . LYS A 1 319 ? -12.643 -2.703 3.752 1.00 93.06 319 LYS A N 1
ATOM 2617 C CA . LYS A 1 319 ? -14.062 -2.978 4.041 1.00 93.06 319 LYS A CA 1
ATOM 2618 C C . LYS A 1 319 ? -14.256 -3.552 5.446 1.00 93.06 319 LYS A C 1
ATOM 2620 O O . LYS A 1 319 ? -15.160 -3.125 6.158 1.00 93.06 319 LYS A O 1
ATOM 2625 N N . GLU A 1 320 ? -13.404 -4.491 5.853 1.00 90.94 320 GLU A N 1
ATOM 2626 C CA . GLU A 1 320 ? -13.438 -5.075 7.199 1.00 90.94 320 GLU A CA 1
ATOM 2627 C C . GLU A 1 320 ? -13.108 -4.035 8.280 1.00 90.94 320 GLU A C 1
ATOM 2629 O O . GLU A 1 320 ? -13.798 -3.954 9.296 1.00 90.94 320 GLU A O 1
ATOM 2634 N N . THR A 1 321 ? -12.109 -3.182 8.041 1.00 89.56 321 THR A N 1
ATOM 2635 C CA . THR A 1 321 ? -11.734 -2.101 8.966 1.00 89.56 321 THR A CA 1
ATOM 2636 C C . THR A 1 321 ? -12.858 -1.079 9.116 1.00 89.56 321 THR A C 1
ATOM 2638 O O . THR A 1 321 ? -13.204 -0.709 10.237 1.00 89.56 321 THR A O 1
ATOM 2641 N N . ASP A 1 322 ? -13.482 -0.662 8.014 1.00 84.56 322 ASP A N 1
ATOM 2642 C CA . ASP A 1 322 ? -14.618 0.263 8.037 1.00 84.56 322 ASP A CA 1
ATOM 2643 C C . ASP A 1 322 ? -15.796 -0.329 8.818 1.00 84.56 322 ASP A C 1
ATOM 2645 O O . ASP A 1 322 ? -16.446 0.365 9.605 1.00 84.56 322 ASP A O 1
ATOM 2649 N N . LEU A 1 323 ? -16.048 -1.630 8.656 1.00 88.38 323 LEU A N 1
ATOM 2650 C CA . LEU A 1 323 ? -17.065 -2.342 9.418 1.00 88.38 323 LEU A CA 1
ATOM 2651 C C . LEU A 1 323 ? -16.738 -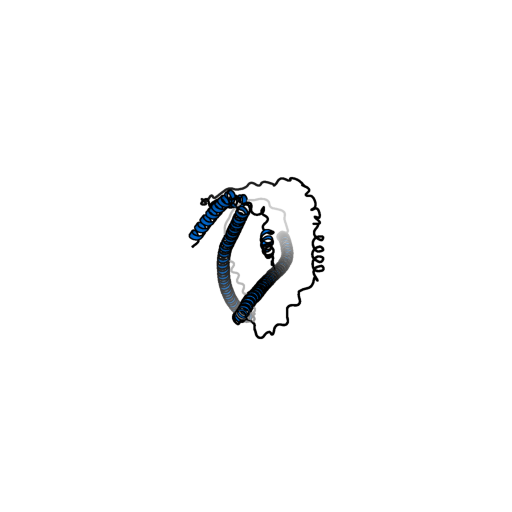2.347 10.921 1.00 88.38 323 LEU A C 1
ATOM 2653 O O . LEU A 1 323 ? -17.606 -2.020 11.732 1.00 88.38 323 LEU A O 1
ATOM 2657 N N . MET A 1 324 ? -15.493 -2.643 11.302 1.00 86.50 324 MET A N 1
ATOM 2658 C CA . MET A 1 324 ? -15.052 -2.588 12.701 1.00 86.50 324 MET A CA 1
ATOM 2659 C C . MET A 1 324 ? -15.178 -1.182 13.296 1.00 86.50 324 MET A C 1
ATOM 2661 O O . MET A 1 324 ? -15.636 -1.037 14.430 1.00 86.50 324 MET A O 1
ATOM 2665 N N . ILE A 1 325 ? -14.822 -0.136 12.542 1.00 82.75 325 ILE A N 1
ATOM 2666 C CA . ILE A 1 325 ? -14.972 1.259 12.978 1.00 82.75 325 ILE A CA 1
ATOM 2667 C C . ILE A 1 325 ? -16.446 1.558 13.258 1.00 82.75 325 ILE A C 1
ATOM 2669 O O . ILE A 1 325 ? -16.769 2.026 14.354 1.00 82.75 325 ILE A O 1
ATOM 2673 N N . ARG A 1 326 ? -17.351 1.214 12.332 1.00 86.94 326 ARG A N 1
ATOM 2674 C CA . ARG A 1 326 ? -18.802 1.398 12.520 1.00 86.94 326 ARG A CA 1
ATOM 2675 C C . ARG A 1 326 ? -19.314 0.647 13.746 1.00 86.94 326 ARG A C 1
ATOM 2677 O O . ARG A 1 326 ? -20.034 1.225 14.558 1.00 86.94 326 ARG A O 1
ATOM 2684 N N . GLN A 1 327 ? -18.901 -0.606 13.931 1.00 88.31 327 GLN A N 1
ATOM 2685 C CA . GLN A 1 327 ? -19.269 -1.414 15.099 1.00 88.31 327 GLN A CA 1
ATOM 2686 C C . GLN A 1 327 ? -18.741 -0.818 16.408 1.00 88.31 327 GLN A C 1
ATOM 2688 O O . GLN A 1 327 ? -19.448 -0.800 17.421 1.00 88.31 327 GLN A O 1
ATOM 2693 N N . SER A 1 328 ? -17.516 -0.294 16.399 1.00 88.44 328 SER A N 1
ATOM 2694 C CA . SER A 1 328 ? -16.918 0.337 17.573 1.00 88.44 328 SER A CA 1
ATOM 2695 C C . SER A 1 328 ? -17.666 1.615 17.966 1.00 88.44 328 SER A C 1
ATOM 2697 O O . SER A 1 328 ? -18.000 1.789 19.139 1.00 88.44 328 SER A O 1
ATOM 2699 N N . ALA A 1 329 ? -18.029 2.461 16.995 1.00 83.38 329 ALA A N 1
ATOM 2700 C CA . ALA A 1 329 ? -18.821 3.668 17.216 1.00 83.38 329 ALA A CA 1
ATOM 2701 C C . ALA A 1 329 ? -20.226 3.329 17.738 1.00 83.38 329 ALA A C 1
ATOM 2703 O O . ALA A 1 329 ? -20.675 3.882 18.742 1.00 83.38 329 ALA A O 1
ATOM 2704 N N . ALA A 1 330 ? -20.881 2.341 17.125 1.00 88.81 330 ALA A N 1
ATOM 2705 C CA . ALA A 1 330 ? -22.162 1.790 17.559 1.00 88.81 330 ALA A CA 1
ATOM 2706 C C . ALA A 1 330 ? -22.134 1.290 19.016 1.00 88.81 330 ALA A C 1
ATOM 2708 O O . ALA A 1 330 ? -23.043 1.581 19.802 1.00 88.81 330 ALA A O 1
ATOM 2709 N N . THR A 1 331 ? -21.077 0.573 19.397 1.00 91.81 331 THR A N 1
ATOM 2710 C CA . THR A 1 331 ? -20.890 0.068 20.764 1.00 91.81 331 THR A CA 1
ATOM 2711 C C . THR A 1 331 ? -20.672 1.215 21.749 1.00 91.81 331 THR A C 1
ATOM 2713 O O . THR A 1 331 ? -21.318 1.253 22.797 1.00 91.81 331 THR A O 1
ATOM 2716 N N . ARG A 1 332 ? -19.829 2.195 21.397 1.00 88.75 332 ARG A N 1
ATOM 2717 C CA . ARG A 1 332 ? -19.597 3.399 22.213 1.00 88.75 332 ARG A CA 1
ATOM 2718 C C . ARG A 1 332 ? -20.889 4.184 22.445 1.00 88.75 332 ARG A C 1
ATOM 2720 O O . ARG A 1 332 ? -21.194 4.514 23.588 1.00 88.75 332 ARG A O 1
ATOM 2727 N N . LEU A 1 333 ? -21.688 4.405 21.400 1.00 93.00 333 LEU A N 1
ATOM 2728 C CA . LEU A 1 333 ? -22.986 5.080 21.498 1.00 93.00 333 LEU A CA 1
ATOM 2729 C C . LEU A 1 333 ? -23.960 4.319 22.413 1.00 93.00 333 LEU A C 1
ATOM 2731 O O . LEU A 1 333 ? -24.635 4.917 23.250 1.00 93.00 333 LEU A O 1
ATOM 2735 N N . THR A 1 334 ? -24.002 2.991 22.284 1.00 96.00 334 THR A N 1
ATOM 2736 C CA . THR A 1 334 ? -24.836 2.108 23.115 1.00 96.00 334 THR A CA 1
ATOM 2737 C C . THR A 1 334 ? -24.461 2.234 24.593 1.00 96.00 334 THR A C 1
ATOM 2739 O O . THR A 1 334 ? -25.337 2.440 25.434 1.00 96.00 334 THR A O 1
ATOM 2742 N N . LEU A 1 335 ? -23.164 2.180 24.910 1.00 95.31 335 LEU A N 1
ATOM 2743 C CA . LEU A 1 335 ? -22.660 2.355 26.274 1.00 95.31 335 LEU A CA 1
ATOM 2744 C C . LEU A 1 335 ? -22.978 3.750 26.821 1.00 95.31 335 LEU A C 1
ATOM 2746 O O . LEU A 1 335 ? -23.503 3.866 27.927 1.00 95.31 335 LEU A O 1
ATOM 2750 N N . ALA A 1 336 ? -22.741 4.806 26.039 1.00 92.62 336 ALA A N 1
ATOM 2751 C CA . ALA A 1 336 ? -23.049 6.178 26.439 1.00 92.62 336 ALA A CA 1
ATOM 2752 C C . ALA A 1 336 ? -24.541 6.363 26.776 1.00 92.62 336 ALA A C 1
ATOM 2754 O O . ALA A 1 336 ? -24.884 6.995 27.779 1.00 92.62 336 ALA A O 1
ATOM 2755 N N . LEU A 1 337 ? -25.441 5.765 25.988 1.00 95.81 337 LEU A N 1
ATOM 2756 C CA . LEU A 1 337 ? -26.878 5.763 26.275 1.00 95.81 337 LEU A CA 1
ATOM 2757 C C . LEU A 1 337 ? -27.218 4.985 27.546 1.00 95.81 337 LEU A C 1
ATOM 2759 O O . LEU A 1 337 ? -28.008 5.472 28.354 1.00 95.81 337 LEU A O 1
ATOM 2763 N N . MET A 1 338 ? -26.613 3.813 27.757 1.00 97.44 338 MET A N 1
ATOM 2764 C CA . MET A 1 338 ? -26.797 3.042 28.989 1.00 97.44 338 MET A CA 1
ATOM 2765 C C . MET A 1 338 ? -26.387 3.853 30.224 1.00 97.44 338 MET A C 1
ATOM 2767 O O . MET A 1 338 ? -27.159 3.931 31.180 1.00 97.44 338 MET A O 1
ATOM 2771 N N . PHE A 1 339 ? -25.237 4.531 30.187 1.00 96.00 339 PHE A N 1
ATOM 2772 C CA . PHE A 1 339 ? -24.797 5.403 31.280 1.00 96.00 339 PHE A CA 1
ATOM 2773 C C . PHE A 1 339 ? -25.750 6.580 31.511 1.00 96.00 339 PHE A C 1
ATOM 2775 O O . PHE A 1 339 ? -26.113 6.861 32.654 1.00 96.00 339 PHE A O 1
ATOM 2782 N N . ARG A 1 340 ? -26.226 7.238 30.445 1.00 96.31 340 ARG A N 1
ATOM 2783 C CA . ARG A 1 340 ? -27.219 8.321 30.559 1.00 96.31 340 ARG A CA 1
ATOM 2784 C C . ARG A 1 340 ? -28.537 7.846 31.177 1.00 96.31 340 ARG A C 1
ATOM 2786 O O . ARG A 1 340 ? -29.113 8.568 31.985 1.00 96.31 340 ARG A O 1
ATOM 2793 N N . ILE A 1 341 ? -28.997 6.635 30.850 1.00 97.25 341 ILE A N 1
ATOM 2794 C CA . ILE A 1 341 ? -30.192 6.033 31.464 1.00 97.25 341 ILE A CA 1
ATOM 2795 C C . ILE A 1 341 ? -29.981 5.815 32.964 1.00 97.25 341 ILE A C 1
ATOM 2797 O O . ILE A 1 341 ? -30.878 6.122 33.749 1.00 97.25 341 ILE A O 1
ATOM 2801 N N . LEU A 1 342 ? -28.822 5.282 33.367 1.00 97.62 342 LEU A N 1
ATOM 2802 C CA . LEU A 1 342 ? -28.501 5.068 34.781 1.00 97.62 342 LEU A CA 1
ATOM 2803 C C . LEU A 1 342 ? -28.504 6.391 35.550 1.00 97.62 342 LEU A C 1
ATOM 2805 O O . LEU A 1 342 ? -29.168 6.484 36.580 1.00 97.62 342 LEU A O 1
ATOM 2809 N N . ARG A 1 343 ? -27.871 7.427 34.994 1.00 96.81 343 ARG A N 1
ATOM 2810 C CA . ARG A 1 343 ? -27.832 8.764 35.596 1.00 96.81 343 ARG A CA 1
ATOM 2811 C C . ARG A 1 343 ? -29.219 9.403 35.710 1.00 96.81 343 ARG A C 1
ATOM 2813 O O . ARG A 1 343 ? -29.596 9.855 36.780 1.00 96.81 343 ARG A O 1
ATOM 2820 N N . ALA A 1 344 ? -30.033 9.349 34.654 1.00 97.19 344 ALA A N 1
ATOM 2821 C CA . ALA A 1 344 ? -31.403 9.870 34.695 1.00 97.19 344 ALA A CA 1
ATOM 2822 C C . ALA A 1 344 ? -32.274 9.168 35.756 1.00 97.19 344 ALA A C 1
ATOM 2824 O O . ALA A 1 344 ? -33.158 9.792 36.340 1.00 97.19 344 ALA A O 1
ATOM 2825 N N . ARG A 1 345 ? -32.032 7.876 36.021 1.00 97.62 345 ARG A N 1
ATOM 2826 C CA . ARG A 1 345 ? -32.709 7.137 37.099 1.00 97.62 345 ARG A CA 1
ATOM 2827 C C . ARG A 1 345 ? -32.216 7.546 38.483 1.00 97.62 345 ARG A C 1
ATOM 2829 O O . ARG A 1 345 ? -33.043 7.661 39.381 1.00 97.62 345 ARG A O 1
ATOM 2836 N N . GLU A 1 346 ? -30.912 7.753 38.642 1.00 97.19 346 GLU A N 1
ATOM 2837 C CA . GLU A 1 346 ? -30.302 8.251 39.882 1.00 97.19 346 GLU A CA 1
ATOM 2838 C C . GLU A 1 346 ? -30.839 9.642 40.250 1.00 97.19 346 GLU A C 1
ATOM 2840 O O . GLU A 1 346 ? -31.244 9.863 41.388 1.00 97.19 346 GLU A O 1
ATOM 2845 N N . ASP A 1 347 ? -30.980 10.524 39.257 1.00 97.62 347 ASP A N 1
ATOM 2846 C CA . ASP A 1 347 ? -31.541 11.873 39.407 1.00 97.62 347 ASP A CA 1
ATOM 2847 C C . ASP A 1 347 ? -33.080 11.887 39.593 1.00 97.62 347 ASP A C 1
ATOM 2849 O O . ASP A 1 347 ? -33.690 12.947 39.733 1.00 97.62 347 ASP A O 1
ATOM 2853 N N . GLY A 1 348 ? -33.750 10.727 39.554 1.00 98.00 348 GLY A N 1
ATOM 2854 C CA . GLY A 1 348 ? -35.211 10.610 39.666 1.00 98.00 348 GLY A CA 1
ATOM 2855 C C . GLY A 1 348 ? -36.002 11.047 38.420 1.00 98.00 348 GLY A C 1
ATOM 2856 O O . GLY A 1 348 ? -37.234 11.093 38.452 1.00 98.00 348 GLY A O 1
ATOM 2857 N N . ASN A 1 349 ? -35.336 11.333 37.298 1.00 98.31 349 ASN A N 1
ATOM 2858 C CA . ASN A 1 349 ? -35.963 11.756 36.044 1.00 98.31 349 ASN A CA 1
ATOM 2859 C C . ASN A 1 349 ? -36.411 10.552 35.189 1.00 98.31 349 ASN A C 1
ATOM 2861 O O . ASN A 1 349 ? -35.792 10.168 34.191 1.00 98.31 349 ASN A O 1
ATOM 2865 N N . LEU A 1 350 ? -37.533 9.945 35.585 1.00 97.75 350 LEU A N 1
ATOM 2866 C CA . LEU A 1 350 ? -38.072 8.736 34.947 1.00 97.75 350 LEU A CA 1
ATOM 2867 C C . LEU A 1 350 ? -38.527 8.949 33.492 1.00 97.75 350 LEU A C 1
ATOM 2869 O O . LEU A 1 350 ? -38.462 8.014 32.685 1.00 97.75 350 LEU A O 1
ATOM 2873 N N . LEU A 1 351 ? -38.979 10.160 33.146 1.00 98.00 351 LEU A N 1
ATOM 2874 C CA . LEU A 1 351 ? -39.411 10.492 31.786 1.00 98.00 351 LEU A CA 1
ATOM 2875 C C . LEU A 1 351 ? -38.224 10.437 30.815 1.00 98.00 351 LEU A C 1
ATOM 2877 O O . LEU A 1 351 ? -38.298 9.752 29.793 1.00 98.00 351 LEU A O 1
ATOM 2881 N N . GLU A 1 352 ? -37.107 11.079 31.172 1.00 97.44 352 GLU A N 1
ATOM 2882 C CA . GLU A 1 352 ? -35.896 11.078 30.344 1.00 97.44 352 GLU A CA 1
ATOM 2883 C C . GLU A 1 352 ? -35.282 9.678 30.243 1.00 97.44 352 GLU A C 1
ATOM 2885 O O . GLU A 1 352 ? -34.928 9.225 29.152 1.00 97.44 352 GLU A O 1
ATOM 2890 N N . ALA A 1 353 ? -35.251 8.928 31.349 1.00 97.75 353 ALA A N 1
ATOM 2891 C CA . ALA A 1 353 ? -34.801 7.538 31.332 1.00 97.75 353 ALA A CA 1
ATOM 2892 C C . ALA A 1 353 ? -35.635 6.666 30.371 1.00 97.75 353 ALA A C 1
ATOM 2894 O O . ALA A 1 353 ? -35.087 5.809 29.669 1.00 97.75 353 ALA A O 1
ATOM 2895 N N . THR A 1 354 ? -36.953 6.886 30.305 1.00 98.00 354 THR A N 1
ATOM 2896 C CA . THR A 1 354 ? -37.851 6.167 29.386 1.00 98.00 354 THR A CA 1
ATOM 2897 C C . THR A 1 354 ? -37.566 6.537 27.931 1.00 98.00 354 THR A C 1
ATOM 2899 O O . THR A 1 354 ? -37.446 5.641 27.092 1.00 98.00 354 THR A O 1
ATOM 2902 N N . ARG A 1 355 ? -37.382 7.832 27.637 1.00 98.12 355 ARG A N 1
ATOM 2903 C CA . ARG A 1 355 ? -37.028 8.337 26.300 1.00 98.12 355 ARG A CA 1
ATOM 2904 C C . ARG A 1 355 ? -35.712 7.738 25.797 1.00 98.12 355 ARG A C 1
ATOM 2906 O O . ARG A 1 355 ? -35.664 7.176 24.704 1.00 98.12 355 ARG A O 1
ATOM 2913 N N . LEU A 1 356 ? -34.664 7.776 26.619 1.00 97.25 356 LEU A N 1
ATOM 2914 C CA . LEU A 1 356 ? -33.356 7.199 26.292 1.00 97.25 356 LEU A CA 1
ATOM 2915 C C . LEU A 1 356 ? -33.422 5.676 26.105 1.00 97.25 356 LEU A C 1
ATOM 2917 O O . LEU A 1 356 ? -32.778 5.131 25.211 1.00 97.25 356 LEU A O 1
ATOM 2921 N N . THR A 1 357 ? -34.243 4.983 26.900 1.00 98.19 357 THR A N 1
ATOM 2922 C CA . THR A 1 357 ? -34.458 3.534 26.749 1.00 98.19 357 THR A CA 1
ATOM 2923 C C . THR A 1 357 ? -35.123 3.196 25.411 1.00 98.19 357 THR A C 1
ATOM 2925 O O . THR A 1 357 ? -34.757 2.205 24.777 1.00 98.19 357 THR A O 1
ATOM 2928 N N . GLN A 1 358 ? -36.090 4.001 24.958 1.00 98.00 358 GLN A N 1
ATOM 2929 C CA . GLN A 1 358 ? -36.696 3.829 23.634 1.00 98.00 358 GLN A CA 1
ATOM 2930 C C . GLN A 1 358 ? -35.664 4.051 22.521 1.00 98.00 358 GLN A C 1
ATOM 2932 O O . GLN A 1 358 ? -35.564 3.219 21.622 1.00 98.00 358 GLN A O 1
ATOM 2937 N N . LEU A 1 359 ? -34.843 5.102 22.624 1.00 97.00 359 LEU A N 1
ATOM 2938 C CA . LEU A 1 359 ? -33.775 5.387 21.660 1.00 97.00 359 LEU A CA 1
ATOM 2939 C C . LEU A 1 359 ? -32.761 4.234 21.560 1.00 97.00 359 LEU A C 1
ATOM 2941 O O . LEU A 1 359 ? -32.422 3.798 20.460 1.00 97.00 359 LEU A O 1
ATOM 2945 N N . LEU A 1 360 ? -32.337 3.691 22.704 1.00 97.62 360 LEU A N 1
ATOM 2946 C CA . LEU A 1 360 ? -31.437 2.539 22.775 1.00 97.62 360 LEU A CA 1
ATOM 2947 C C . LEU A 1 360 ? -32.016 1.314 22.048 1.00 97.62 360 LEU A C 1
ATOM 2949 O O . LEU A 1 360 ? -31.307 0.659 21.287 1.00 97.62 360 LEU A O 1
ATOM 2953 N N . ARG A 1 361 ? -33.311 1.018 22.235 1.00 98.00 361 ARG A N 1
ATOM 2954 C CA . ARG A 1 361 ? -33.981 -0.088 21.524 1.00 98.00 361 ARG A CA 1
ATOM 2955 C C . ARG A 1 361 ? -33.988 0.120 20.013 1.00 98.00 361 ARG A C 1
ATOM 2957 O O . ARG A 1 361 ? -33.748 -0.838 19.281 1.00 98.00 361 ARG A O 1
ATOM 2964 N N . THR A 1 362 ? -34.235 1.343 19.547 1.00 96.50 362 THR A N 1
ATOM 2965 C CA . THR A 1 362 ? -34.215 1.668 18.113 1.00 96.50 362 THR A CA 1
ATOM 2966 C C . THR A 1 362 ? -32.828 1.446 17.512 1.00 96.50 362 THR A C 1
ATOM 2968 O O . THR A 1 362 ? -32.712 0.812 16.466 1.00 96.50 362 THR A O 1
ATOM 2971 N N . ILE A 1 363 ? -31.769 1.902 18.188 1.00 94.38 363 ILE A N 1
ATOM 2972 C CA . ILE A 1 363 ? -30.382 1.730 17.727 1.00 94.38 363 ILE A CA 1
ATOM 2973 C C . ILE A 1 363 ? -29.995 0.248 17.679 1.00 94.38 363 ILE A C 1
ATOM 2975 O O . ILE A 1 363 ? -29.482 -0.213 16.662 1.00 94.38 363 ILE A O 1
ATOM 2979 N N . LEU A 1 364 ? -30.297 -0.518 18.733 1.00 95.69 364 LEU A N 1
ATOM 2980 C CA . LEU A 1 364 ? -30.014 -1.956 18.772 1.00 95.69 364 LEU A CA 1
ATOM 2981 C C . LEU A 1 364 ? -30.781 -2.732 17.694 1.00 95.69 364 LEU A C 1
ATOM 2983 O O . LEU A 1 364 ? -30.242 -3.676 17.121 1.00 95.69 364 LEU A O 1
ATOM 2987 N N . SER A 1 365 ? -32.017 -2.326 17.389 1.00 96.31 365 SER A N 1
ATOM 2988 C CA . SER A 1 365 ? -32.815 -2.954 16.327 1.00 96.31 365 SER A CA 1
ATOM 2989 C C . SER A 1 365 ? -32.175 -2.735 14.955 1.00 96.31 365 SER A C 1
ATOM 2991 O O . SER A 1 365 ? -31.960 -3.702 14.230 1.00 96.31 365 SER A O 1
ATOM 2993 N N . ARG A 1 366 ? -31.766 -1.494 14.649 1.00 92.00 366 ARG A N 1
ATOM 2994 C CA . ARG A 1 366 ? -31.063 -1.156 13.399 1.00 92.00 366 ARG A CA 1
ATOM 2995 C C . ARG A 1 366 ? -29.732 -1.886 13.262 1.00 92.00 366 ARG A C 1
ATOM 2997 O O . ARG A 1 366 ? -29.425 -2.403 12.194 1.00 92.00 366 ARG A O 1
ATOM 3004 N N . GLN A 1 367 ? -28.953 -1.960 14.342 1.00 91.81 367 GLN A N 1
ATOM 3005 C CA . GLN A 1 367 ? -27.709 -2.728 14.339 1.00 91.81 367 GLN A CA 1
ATOM 3006 C C . GLN A 1 367 ? -28.000 -4.191 14.002 1.00 91.81 367 GLN A C 1
ATOM 3008 O O . GLN A 1 367 ? -27.396 -4.737 13.088 1.00 91.81 367 GLN A O 1
ATOM 3013 N N . ASN A 1 368 ? -28.957 -4.820 14.688 1.00 92.62 368 ASN A N 1
ATOM 3014 C CA . ASN A 1 368 ? -29.292 -6.228 14.475 1.00 92.62 368 ASN A CA 1
ATOM 3015 C C . ASN A 1 368 ? -29.763 -6.522 13.035 1.00 92.62 368 ASN A C 1
ATOM 3017 O O . ASN A 1 368 ? -29.494 -7.598 12.508 1.00 92.62 368 ASN A O 1
ATOM 3021 N N . GLU A 1 369 ? -30.435 -5.572 12.383 1.00 92.81 369 GLU A N 1
ATOM 3022 C CA . GLU A 1 369 ? -30.785 -5.662 10.959 1.00 92.81 369 GLU A CA 1
ATOM 3023 C C . GLU A 1 369 ? -29.548 -5.589 10.053 1.00 92.81 369 GLU A C 1
ATOM 3025 O O . GLU A 1 369 ? -29.393 -6.441 9.178 1.00 92.81 369 GLU A O 1
ATOM 3030 N N . GLN A 1 370 ? -28.622 -4.656 10.304 1.00 87.06 370 GLN A N 1
ATOM 3031 C CA . GLN A 1 370 ? -27.357 -4.563 9.557 1.00 87.06 370 GLN A CA 1
ATOM 3032 C C . GLN A 1 370 ? -26.504 -5.836 9.685 1.00 87.06 370 GLN A C 1
ATOM 3034 O O . GLN A 1 370 ? -25.902 -6.283 8.708 1.00 87.06 370 GLN A O 1
ATOM 3039 N N . TRP A 1 371 ? -26.490 -6.460 10.867 1.00 83.56 371 TRP A N 1
ATOM 3040 C CA . TRP A 1 371 ? -25.759 -7.709 11.102 1.00 83.56 371 TRP A CA 1
ATOM 3041 C C . TRP A 1 371 ? -26.351 -8.893 10.340 1.00 83.56 371 TRP A C 1
ATOM 3043 O O . TRP A 1 371 ? -25.605 -9.725 9.832 1.00 83.56 371 TRP A O 1
ATOM 3053 N N . LYS A 1 372 ? -27.679 -8.962 10.219 1.00 87.62 372 LYS A N 1
ATOM 3054 C CA . LYS A 1 372 ? -28.352 -10.031 9.466 1.00 87.62 372 LYS A CA 1
ATOM 3055 C C . LYS A 1 372 ? -28.136 -9.939 7.958 1.00 87.62 372 LYS A C 1
ATOM 3057 O O . LYS A 1 372 ? -28.250 -10.959 7.296 1.00 87.62 372 LYS A O 1
ATOM 3062 N N . GLY A 1 373 ? -27.856 -8.749 7.425 1.00 80.62 373 GLY A N 1
ATOM 3063 C CA . GLY A 1 373 ? -27.581 -8.553 5.998 1.00 80.62 373 GLY A CA 1
ATOM 3064 C C . GLY A 1 373 ? -26.128 -8.810 5.581 1.00 80.62 373 GLY A C 1
ATOM 3065 O O . GLY A 1 373 ? -25.855 -8.838 4.387 1.00 80.62 373 GLY A O 1
ATOM 3066 N N . SER A 1 374 ? -25.202 -8.970 6.535 1.00 68.31 374 SER A N 1
ATOM 3067 C CA . SER A 1 374 ? -23.761 -9.139 6.260 1.00 68.31 374 SER A CA 1
ATOM 3068 C C . SER A 1 374 ? -23.252 -10.584 6.392 1.00 68.31 374 SER A C 1
ATOM 3070 O O . SER A 1 374 ? -22.074 -10.825 6.132 1.00 68.31 374 SER A O 1
ATOM 3072 N N . ILE A 1 375 ? -24.107 -11.522 6.818 1.00 53.25 375 ILE A N 1
ATOM 3073 C CA . ILE A 1 375 ? -23.833 -12.970 6.927 1.00 53.25 375 ILE A CA 1
ATOM 3074 C C . ILE A 1 375 ? -24.529 -13.666 5.764 1.00 53.25 375 ILE A C 1
ATOM 3076 O O . ILE A 1 375 ? -23.893 -14.548 5.145 1.00 53.25 375 ILE A O 1
#

Radius of gyration: 55.83 Å; chains: 1; bounding box: 93×62×183 Å

Secondary structure (DSSP, 8-state):
--------SGGGSHHHHHHHSS-TTS--HHHHHHSS-----------------PPPP----PPPP--------SSSSSSSSSSTTS------------GGG--HHHHHHHHHHHHHHHHHHHHHHHHHHHHHHHHHHHHHHHHHHHHHHHHHHHHHHHHHHHHHHHHHHHHHHHHHHHHHHHHHHHHHHHHHHHHHHHHHHHHHHHHHHHHHHHHHHHHHHHHH----------------------------------SSHHHHHHHHHHHHHHHHHHHHHHHHHHHHHHHHHHHHHHHHHHHHHHHHHHHHHHHHHHHHHHHHHHHHHHHHHHHHHHHHHHHHHHTT-HHHHHHHHHHHHHHHHHHHHHHHT--

Foldseek 3Di:
DDDDPPDDDDVPCVVVVVCVVVPVVVDPVVVVCVVCPPDDPDDDDDDDDDDDDDDDDDDDDDDDDDDDDDDDPDPPPPPPPPPPPPPPPDDDPDDPDPPVPDPVVVVVVVVVVVVVVVVVVVVVVVVVVVVVVVVVVVVVVVVVVVVVVVVVVVVVVVVVVVVVVVVVVVVVVVVVVVVVVVVVVVVVVVVVVVVVVVVVVVVVVVVVVVVVVVVVVVVVVVVVDDDDDDDDDDDDDDDDDDDDDDPDDDPDDDDPPPDDPVVVVVVVVVVVVVVVVVVVVVVVVVVVVVVVVVVVVVVVVVVVVVVVVVVVVVVVVVVVVVVVVVVVVLVVVLVVLVVVLVVCVVVVNVVVNVVSVVVSVVSVVVVVVVVVVVD

Organism: NCBI:txid152421